Protein AF-A0A2D5VGD4-F1 (afdb_monomer)

Nearest PDB structures (foldseek):
  2dvu-assembly1_C  TM=7.453E-01  e=9.230E-03  Rhizobium sp. MTP-10005
  2dvt-assembly1_C  TM=7.263E-01  e=8.253E-03  Rhizobium sp. MTP-10005
  2dvu-assembly1_B  TM=7.262E-01  e=9.230E-03  Rhizobium sp. MTP-10005
  7bpc-assembly1_D  TM=6.689E-01  e=3.906E-01  Fusarium oxysporum
  6m53-assembly1_A-2  TM=4.810E-01  e=3.693E-01  Fusarium oxysporum

Sequence (187 aa):
MDNLLEALEELRVPVFLCPINWRFQAMDATDWSNVVRICRKFPDLPVIVTENRTYKSQRAGYAALDACPNLRFDLSSWWLHQRIEFISREWGAERLVWGSQLPERSPGVPIMQLNYSDISPEELSLIADCNMRNLLSWNDNIEFVGGSVELPTPTDPLRHAARERISLRNEEFYDCHGHMAGVLRIT

pLDDT: mean 90.02, std 12.69, range [36.5, 98.75]

Structure (mmCIF, N/CA/C/O backbone):
data_AF-A0A2D5VGD4-F1
#
_entry.id   AF-A0A2D5VGD4-F1
#
loop_
_atom_site.group_PDB
_atom_site.id
_atom_site.type_symbol
_atom_site.label_atom_id
_atom_site.label_alt_id
_atom_site.label_comp_id
_atom_site.label_asym_id
_atom_site.label_entity_id
_atom_site.label_seq_id
_atom_site.pdbx_PDB_ins_code
_atom_site.Cartn_x
_atom_site.Cartn_y
_atom_site.Cartn_z
_atom_site.occupancy
_atom_site.B_iso_or_equiv
_atom_site.auth_seq_id
_atom_site.auth_comp_id
_atom_site.auth_asym_id
_atom_site.auth_atom_id
_atom_site.pdbx_PDB_model_num
ATOM 1 N N . MET A 1 1 ? -2.976 6.857 24.651 1.00 71.12 1 MET A N 1
ATOM 2 C CA . MET A 1 1 ? -2.840 6.356 23.267 1.00 71.12 1 MET A CA 1
ATOM 3 C C . MET A 1 1 ? -4.216 6.089 22.690 1.00 71.12 1 MET A C 1
ATOM 5 O O . MET A 1 1 ? -4.498 6.617 21.631 1.00 71.12 1 MET A O 1
ATOM 9 N N . ASP A 1 2 ? -5.088 5.398 23.423 1.00 83.62 2 ASP A N 1
ATOM 10 C CA . ASP A 1 2 ? -6.467 5.134 22.988 1.00 83.62 2 ASP A CA 1
ATOM 11 C C . ASP A 1 2 ? -7.256 6.409 22.656 1.00 83.62 2 ASP A C 1
ATOM 13 O O . ASP A 1 2 ? -7.695 6.533 21.525 1.00 83.62 2 ASP A O 1
ATOM 17 N N . ASN A 1 3 ? -7.272 7.421 23.532 1.00 91.31 3 ASN A N 1
ATOM 18 C CA . ASN A 1 3 ? -7.952 8.698 23.247 1.00 91.31 3 ASN A CA 1
ATOM 19 C C . ASN A 1 3 ? -7.447 9.411 21.973 1.00 91.31 3 ASN A C 1
ATOM 21 O O . ASN A 1 3 ? -8.172 10.204 21.386 1.00 91.31 3 ASN A O 1
ATOM 25 N N . LEU A 1 4 ? -6.191 9.176 21.566 1.00 96.31 4 LEU A N 1
ATOM 26 C CA . LEU A 1 4 ? -5.669 9.723 20.311 1.00 96.31 4 LEU A CA 1
ATOM 27 C C . LEU A 1 4 ? -6.212 8.925 19.124 1.00 96.31 4 LEU A C 1
ATOM 29 O O . LEU A 1 4 ? -6.688 9.519 18.170 1.00 96.31 4 LEU A O 1
ATOM 33 N N . LEU A 1 5 ? -6.144 7.594 19.183 1.00 97.38 5 LEU A N 1
ATOM 34 C CA . LEU A 1 5 ? -6.629 6.729 18.106 1.00 97.38 5 LEU A CA 1
ATOM 35 C C . LEU A 1 5 ? -8.147 6.841 17.911 1.00 97.38 5 LEU A C 1
ATOM 37 O O . LEU A 1 5 ? -8.588 6.813 16.772 1.00 97.38 5 LEU A O 1
ATOM 41 N N . GLU A 1 6 ? -8.914 7.049 18.985 1.00 97.88 6 GLU A N 1
ATOM 42 C CA . GLU A 1 6 ? -10.354 7.351 18.929 1.00 97.88 6 GLU A CA 1
ATOM 43 C C . GLU A 1 6 ? -10.625 8.629 18.127 1.00 97.88 6 GLU A C 1
ATOM 45 O O . GLU A 1 6 ? -11.424 8.618 17.196 1.00 97.88 6 GLU A O 1
ATOM 50 N N . ALA A 1 7 ? -9.903 9.716 18.420 1.00 97.62 7 ALA A N 1
ATOM 51 C CA . ALA A 1 7 ? -10.052 10.971 17.685 1.00 97.62 7 ALA A CA 1
ATOM 52 C C . ALA A 1 7 ? -9.628 10.846 16.208 1.00 97.62 7 ALA A C 1
ATOM 54 O O . ALA A 1 7 ? -10.228 11.459 15.327 1.00 97.62 7 ALA A O 1
ATOM 55 N N . LEU A 1 8 ? -8.588 10.052 15.923 1.00 98.19 8 LEU A N 1
ATOM 56 C CA . LEU A 1 8 ? -8.157 9.785 14.549 1.00 98.19 8 LEU A CA 1
ATOM 57 C C . LEU A 1 8 ? -9.167 8.910 13.799 1.00 98.19 8 LEU A C 1
ATOM 59 O O . LEU A 1 8 ? -9.370 9.126 12.610 1.00 98.19 8 LEU A O 1
ATOM 63 N N . GLU A 1 9 ? -9.819 7.958 14.469 1.00 98.12 9 GLU A N 1
ATOM 64 C CA . GLU A 1 9 ? -10.874 7.133 13.877 1.00 98.12 9 GLU A CA 1
ATOM 65 C C . GLU A 1 9 ? -12.107 7.966 13.525 1.00 98.12 9 GLU A C 1
ATOM 67 O O . GLU A 1 9 ? -12.601 7.859 12.403 1.00 98.12 9 GLU A O 1
ATOM 72 N N . GLU A 1 10 ? -12.561 8.828 14.441 1.00 97.62 10 GLU A N 1
ATOM 73 C CA . GLU A 1 10 ? -13.729 9.698 14.242 1.00 97.62 10 GLU A CA 1
ATOM 74 C C . GLU A 1 10 ? -13.592 10.557 12.975 1.00 97.62 10 GLU A C 1
ATOM 76 O O . GLU A 1 10 ? -14.545 10.727 12.216 1.00 97.62 10 GLU A O 1
ATOM 81 N N . LEU A 1 11 ? -12.377 11.041 12.709 1.00 96.62 11 LEU A N 1
ATOM 82 C CA . LEU A 1 11 ? -12.045 11.840 11.527 1.00 96.62 11 LEU A CA 1
ATOM 83 C C . LEU A 1 11 ? -11.484 11.009 10.361 1.00 96.62 11 LEU A C 1
ATOM 85 O O . LEU A 1 11 ? -11.137 11.568 9.323 1.00 96.62 11 LEU A O 1
ATOM 89 N N . ARG A 1 12 ? -11.374 9.684 10.520 1.00 96.88 12 ARG A N 1
ATOM 90 C CA . ARG A 1 12 ? -10.776 8.736 9.561 1.00 96.88 12 ARG A CA 1
ATOM 91 C C . ARG A 1 12 ? -9.371 9.134 9.090 1.00 96.88 12 ARG A C 1
ATOM 93 O O . ARG A 1 12 ? -8.999 8.894 7.942 1.00 96.88 12 ARG A O 1
ATOM 100 N N . VAL A 1 13 ? -8.571 9.708 9.985 1.00 98.12 13 VAL A N 1
ATOM 101 C CA . VAL A 1 13 ? -7.174 10.062 9.719 1.00 98.12 13 VAL A CA 1
ATOM 102 C C . VAL A 1 13 ? -6.340 8.782 9.596 1.00 98.12 13 VAL A C 1
ATOM 104 O O . VAL A 1 13 ? -6.308 7.990 10.541 1.00 98.12 13 VAL A O 1
ATOM 107 N N . PRO A 1 14 ? -5.628 8.553 8.479 1.00 98.00 14 PRO A N 1
ATOM 108 C CA . PRO A 1 14 ? -4.810 7.361 8.313 1.00 98.00 14 PRO A CA 1
ATOM 109 C C . PRO A 1 14 ? -3.632 7.336 9.294 1.00 98.00 14 PRO A C 1
ATOM 111 O O . PRO A 1 14 ? -2.910 8.322 9.457 1.00 98.00 14 PRO A O 1
ATOM 114 N N . VAL A 1 15 ? -3.391 6.175 9.906 1.00 97.56 15 VAL A N 1
ATOM 115 C CA . VAL A 1 15 ? -2.278 5.946 10.835 1.00 97.56 15 VAL A CA 1
ATOM 116 C C . VAL A 1 15 ? -1.255 5.011 10.211 1.00 97.56 15 VAL A C 1
ATOM 118 O O . VAL A 1 15 ? -1.554 3.860 9.895 1.00 97.56 15 VAL A O 1
ATOM 121 N N . PHE A 1 16 ? -0.018 5.494 10.101 1.00 96.25 16 PHE A N 1
ATOM 122 C CA . PHE A 1 16 ? 1.127 4.692 9.687 1.00 96.25 16 PHE A CA 1
ATOM 123 C C . PHE A 1 16 ? 1.811 4.099 10.919 1.00 96.25 16 PHE A C 1
ATOM 125 O O . PHE A 1 16 ? 2.377 4.818 11.743 1.00 96.25 16 PHE A O 1
ATOM 132 N N . LEU A 1 17 ? 1.761 2.776 11.047 1.00 95.19 17 LEU A N 1
ATOM 133 C CA . LEU A 1 17 ? 2.459 2.032 12.086 1.00 95.19 17 LEU A CA 1
ATOM 134 C C . LEU A 1 17 ? 3.825 1.608 11.555 1.00 95.19 17 LEU A C 1
ATOM 136 O O . LEU A 1 17 ? 3.923 0.776 10.655 1.00 95.19 17 LEU A O 1
ATOM 140 N N . CYS A 1 18 ? 4.865 2.203 12.133 1.00 92.12 18 CYS A N 1
ATOM 141 C CA . CYS A 1 18 ? 6.254 1.969 11.775 1.00 92.12 18 CYS A CA 1
ATOM 142 C C . CYS A 1 18 ? 7.020 1.472 13.013 1.00 92.12 18 CYS A C 1
ATOM 144 O O . CYS A 1 18 ? 7.215 2.248 13.952 1.00 92.12 18 CYS A O 1
ATOM 146 N N . PRO A 1 19 ? 7.434 0.193 13.068 1.00 88.69 19 PRO A N 1
ATOM 147 C CA . PRO A 1 19 ? 8.163 -0.362 14.211 1.00 88.69 19 PRO A CA 1
ATOM 148 C C . PRO A 1 19 ? 9.656 -0.002 14.187 1.00 88.69 19 PRO A C 1
ATOM 150 O O . PRO A 1 19 ? 10.374 -0.252 15.157 1.00 88.69 19 PRO A O 1
ATOM 153 N N . ILE A 1 20 ? 10.137 0.571 13.081 1.00 82.06 20 ILE A N 1
ATOM 154 C CA . ILE A 1 20 ? 11.530 0.969 12.906 1.00 82.06 20 ILE A CA 1
ATOM 155 C C . ILE A 1 20 ? 11.718 2.449 13.230 1.00 82.06 20 ILE A C 1
ATOM 157 O O . ILE A 1 20 ? 10.810 3.268 13.116 1.00 82.06 20 ILE A O 1
ATOM 161 N N . ASN A 1 21 ? 12.935 2.809 13.616 1.00 79.69 21 ASN A N 1
ATOM 162 C CA . ASN A 1 21 ? 13.348 4.201 13.726 1.00 79.69 21 ASN A CA 1
ATOM 163 C C . ASN A 1 21 ? 14.806 4.343 13.277 1.00 79.69 21 ASN A C 1
ATOM 165 O O . ASN A 1 21 ? 15.497 3.353 13.038 1.00 79.69 21 ASN A O 1
ATOM 169 N N . TRP A 1 22 ? 15.302 5.577 13.198 1.00 70.50 22 TRP A N 1
ATOM 170 C CA . TRP A 1 22 ? 16.666 5.851 12.734 1.00 70.50 22 TRP A CA 1
ATOM 171 C C . TRP A 1 22 ? 17.771 5.161 13.559 1.00 70.50 22 TRP A C 1
ATOM 173 O O . TRP A 1 22 ? 18.880 4.991 13.062 1.00 70.50 22 TRP A O 1
ATOM 183 N N . ARG A 1 23 ? 17.491 4.741 14.803 1.00 70.00 23 ARG A N 1
ATOM 184 C CA . ARG A 1 23 ? 18.422 3.995 15.671 1.00 70.00 23 ARG A CA 1
ATOM 185 C C . ARG A 1 23 ? 18.249 2.478 15.595 1.00 70.00 23 ARG A C 1
ATOM 187 O O . ARG A 1 23 ? 19.128 1.757 16.057 1.00 70.00 23 ARG A O 1
ATOM 194 N N . PHE A 1 24 ? 17.126 1.987 15.075 1.00 68.88 24 PHE A N 1
ATOM 195 C CA . PHE A 1 24 ? 16.778 0.570 15.074 1.00 68.88 24 PHE A CA 1
ATOM 196 C C . PHE A 1 24 ? 16.058 0.187 13.780 1.00 68.88 24 PHE A C 1
ATOM 198 O O . PHE A 1 24 ? 14.862 0.428 13.613 1.00 68.88 24 PHE A O 1
ATOM 205 N N . GLN A 1 25 ? 16.810 -0.434 12.872 1.00 71.62 25 GLN A N 1
ATOM 206 C CA . GLN A 1 25 ? 16.346 -0.864 11.552 1.00 71.62 25 GLN A CA 1
ATOM 207 C C . GLN A 1 25 ? 16.295 -2.394 11.452 1.00 71.62 25 GLN A C 1
ATOM 209 O O . GLN A 1 25 ? 16.858 -2.999 10.537 1.00 71.62 25 GLN A O 1
ATOM 214 N N . ALA A 1 26 ? 15.644 -3.046 12.415 1.00 81.81 26 ALA A N 1
ATOM 215 C CA . ALA A 1 26 ? 15.426 -4.484 12.323 1.00 81.81 26 ALA A CA 1
ATOM 216 C C . ALA A 1 26 ? 14.487 -4.834 11.155 1.00 81.81 26 ALA A C 1
ATOM 218 O O . ALA A 1 26 ? 13.679 -4.027 10.699 1.00 81.81 26 ALA A O 1
ATOM 219 N N . MET A 1 27 ? 14.641 -6.054 10.653 1.00 87.75 27 MET A N 1
ATOM 220 C CA . MET A 1 27 ? 13.716 -6.684 9.716 1.00 87.75 27 MET A CA 1
ATOM 221 C C . MET A 1 27 ? 12.681 -7.472 10.522 1.00 87.75 27 MET A C 1
ATOM 223 O O . MET A 1 27 ? 13.052 -8.072 11.531 1.00 87.75 27 MET A O 1
ATOM 227 N N . ASP A 1 28 ? 11.431 -7.517 10.055 1.00 91.56 28 ASP A N 1
ATOM 228 C CA . ASP A 1 28 ? 10.331 -8.234 10.716 1.00 91.56 28 ASP A CA 1
ATOM 229 C C . ASP A 1 28 ? 10.106 -7.809 12.187 1.00 91.56 28 ASP A C 1
ATOM 231 O O . ASP A 1 28 ? 9.897 -8.654 13.058 1.00 91.56 28 ASP A O 1
ATOM 235 N N . ALA A 1 29 ? 10.181 -6.510 12.483 1.00 92.81 29 ALA A N 1
ATOM 236 C CA . ALA A 1 29 ? 9.948 -5.935 13.808 1.00 92.81 29 ALA A CA 1
ATOM 237 C C . ALA A 1 29 ? 8.470 -5.600 14.078 1.00 92.81 29 ALA A C 1
ATOM 239 O O . ALA A 1 29 ? 8.119 -5.285 15.217 1.00 92.81 29 ALA A O 1
ATOM 240 N N . THR A 1 30 ? 7.600 -5.668 13.066 1.00 94.88 30 THR A N 1
ATOM 241 C CA . THR A 1 30 ? 6.162 -5.432 13.225 1.00 94.88 30 THR A CA 1
ATOM 242 C C . THR A 1 30 ? 5.551 -6.410 14.227 1.00 94.88 30 THR A C 1
ATOM 244 O O . THR A 1 30 ? 5.526 -7.625 14.017 1.00 94.88 30 THR A O 1
ATOM 247 N N . ASP A 1 31 ? 4.964 -5.870 15.295 1.00 95.50 31 ASP A N 1
ATOM 248 C CA . ASP A 1 31 ? 4.122 -6.637 16.208 1.00 95.50 31 ASP A CA 1
ATOM 249 C C . ASP A 1 31 ? 2.715 -6.799 15.620 1.00 95.50 31 ASP A C 1
ATOM 251 O O . ASP A 1 31 ? 1.789 -6.029 15.893 1.00 95.50 31 ASP A O 1
ATO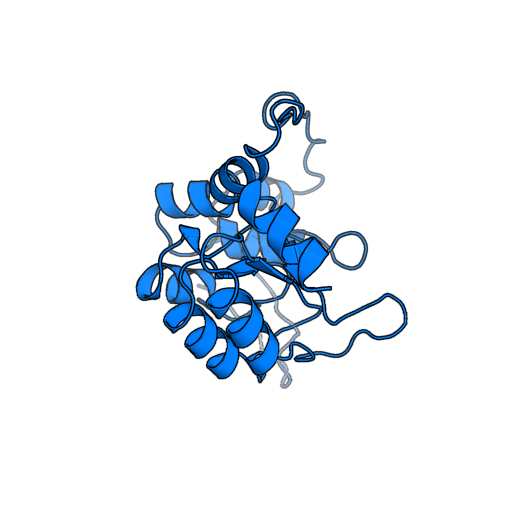M 255 N N . TRP A 1 32 ? 2.558 -7.839 14.803 1.00 97.00 32 TRP A N 1
ATOM 256 C CA . TRP A 1 32 ? 1.298 -8.164 14.138 1.00 97.00 32 TRP A CA 1
ATOM 257 C C . TRP A 1 32 ? 0.133 -8.383 15.108 1.00 97.00 32 TRP A C 1
ATOM 259 O O . TRP A 1 32 ? -1.008 -8.066 14.775 1.00 97.00 32 TRP A O 1
ATOM 269 N N . SER A 1 33 ? 0.399 -8.873 16.323 1.00 97.62 33 SER A N 1
ATOM 270 C CA . SER A 1 33 ? -0.650 -9.082 17.325 1.00 97.62 33 SER A CA 1
ATOM 271 C C . SER A 1 33 ? -1.232 -7.751 17.806 1.00 97.62 33 SER A C 1
ATOM 273 O O . SER A 1 33 ? -2.452 -7.593 17.894 1.00 97.62 33 SER A O 1
ATOM 275 N N . ASN A 1 34 ? -0.368 -6.757 18.028 1.00 97.31 34 ASN A N 1
ATOM 276 C CA . ASN A 1 34 ? -0.785 -5.411 18.393 1.00 97.31 34 ASN A CA 1
ATOM 277 C C . ASN A 1 34 ? -1.414 -4.654 17.219 1.00 97.31 34 ASN A C 1
ATOM 279 O O . ASN A 1 34 ? -2.389 -3.938 17.442 1.00 97.31 34 ASN A O 1
ATOM 283 N N . VAL A 1 35 ? -0.931 -4.849 15.987 1.00 98.19 35 VAL A N 1
ATOM 284 C CA . VAL A 1 35 ? -1.581 -4.299 14.781 1.00 98.19 35 VAL A CA 1
ATOM 285 C C . VAL A 1 35 ? -3.028 -4.784 14.690 1.00 98.19 35 VAL A C 1
ATOM 287 O O . VAL A 1 35 ? -3.941 -3.964 14.598 1.00 98.19 35 VAL A O 1
ATOM 290 N N . VAL A 1 36 ? -3.260 -6.097 14.797 1.00 98.69 36 VAL A N 1
ATOM 291 C CA . VAL A 1 36 ? -4.613 -6.678 14.767 1.00 98.69 36 VAL A CA 1
ATOM 292 C C . VAL A 1 36 ? -5.465 -6.159 15.925 1.00 98.69 36 VAL A C 1
ATOM 294 O O . VAL A 1 36 ? -6.636 -5.836 15.732 1.00 98.69 36 VAL A O 1
ATOM 297 N N . ARG A 1 37 ? -4.892 -6.035 17.130 1.00 98.31 37 ARG A N 1
ATOM 298 C CA . ARG A 1 37 ? -5.594 -5.461 18.287 1.00 98.31 37 ARG A CA 1
ATOM 299 C C . ARG A 1 37 ? -6.053 -4.025 18.021 1.00 98.31 37 ARG A C 1
ATOM 301 O O . ARG A 1 37 ? -7.189 -3.703 18.352 1.00 98.31 37 ARG A O 1
ATOM 308 N N . ILE A 1 38 ? -5.194 -3.182 17.443 1.00 98.19 38 ILE A N 1
ATOM 309 C CA . ILE A 1 38 ? -5.526 -1.793 17.090 1.00 98.19 38 ILE A CA 1
ATOM 310 C C . ILE A 1 38 ? -6.635 -1.775 16.038 1.00 98.19 38 ILE A C 1
ATOM 312 O O . ILE A 1 38 ? -7.669 -1.162 16.276 1.00 98.19 38 ILE A O 1
ATOM 316 N N . CYS A 1 39 ? -6.464 -2.505 14.935 1.00 98.69 39 CYS A N 1
ATOM 317 C CA . CYS A 1 39 ? -7.430 -2.520 13.836 1.00 98.69 39 CYS A CA 1
ATOM 318 C C . CYS A 1 39 ? -8.812 -3.030 14.271 1.00 98.69 39 CYS A C 1
ATOM 320 O O . CYS A 1 39 ? -9.824 -2.522 13.813 1.00 98.69 39 CYS A O 1
ATOM 322 N N . ARG A 1 40 ? -8.873 -4.021 15.172 1.00 98.44 40 ARG A N 1
ATOM 323 C CA . ARG A 1 40 ? -10.146 -4.530 15.713 1.00 98.44 40 ARG A CA 1
ATOM 324 C C . 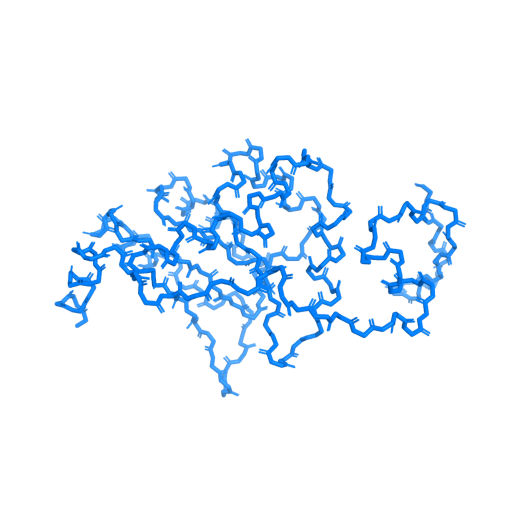ARG A 1 40 ? -10.796 -3.588 16.715 1.00 98.44 40 ARG A C 1
ATOM 326 O O . ARG A 1 40 ? -12.015 -3.591 16.832 1.00 98.44 40 ARG A O 1
ATOM 333 N N . LYS A 1 41 ? -9.990 -2.850 17.482 1.00 98.31 41 LYS A N 1
ATOM 334 C CA . LYS A 1 41 ? -10.497 -1.870 18.445 1.00 98.31 41 LYS A CA 1
ATOM 335 C C . LYS A 1 41 ? -11.049 -0.631 17.737 1.00 98.31 41 LYS A C 1
ATOM 337 O O . LYS A 1 41 ? -12.045 -0.096 18.203 1.00 98.31 41 LYS A O 1
ATOM 342 N N . PHE A 1 42 ? -10.413 -0.238 16.636 1.00 98.44 42 PHE A N 1
ATOM 343 C CA . PHE A 1 42 ? -10.766 0.915 15.815 1.00 98.44 42 PHE A CA 1
ATOM 344 C C . PHE A 1 42 ? -11.025 0.450 14.367 1.00 98.44 42 PHE A C 1
ATOM 346 O O . PHE A 1 42 ? -10.134 0.572 13.519 1.00 98.44 42 PHE A O 1
ATOM 353 N N . PRO A 1 43 ? -12.181 -0.184 14.086 1.00 98.19 43 PRO A N 1
ATOM 354 C CA . PRO A 1 43 ? -12.478 -0.790 12.785 1.00 98.19 43 PRO A CA 1
ATOM 355 C C . PRO A 1 43 ? -12.624 0.215 11.634 1.00 98.19 43 PRO A C 1
ATOM 357 O O . PRO A 1 43 ? -12.467 -0.178 10.477 1.00 98.19 43 PRO A O 1
ATOM 360 N N . ASP A 1 44 ? -12.895 1.488 11.922 1.00 98.06 44 ASP A N 1
ATOM 361 C CA . ASP A 1 44 ? -13.041 2.549 10.922 1.00 98.06 44 ASP A CA 1
ATOM 362 C C . ASP A 1 44 ? -11.749 3.343 10.693 1.00 98.06 44 ASP A C 1
ATOM 364 O O . ASP A 1 44 ? -11.620 4.035 9.676 1.00 98.06 44 ASP A O 1
ATOM 368 N N . LEU A 1 45 ? -10.765 3.201 11.587 1.00 98.56 45 LEU A N 1
ATOM 369 C CA . LEU A 1 45 ? -9.457 3.835 11.461 1.00 98.56 45 LEU A CA 1
ATOM 370 C C . LEU A 1 45 ? -8.672 3.223 10.293 1.00 98.56 45 LEU A C 1
ATOM 372 O O . LEU A 1 45 ? -8.370 2.028 10.336 1.00 98.56 45 LEU A O 1
ATOM 376 N N . PRO A 1 46 ? -8.258 3.990 9.270 1.00 98.38 46 PRO A N 1
ATOM 377 C CA . PRO A 1 46 ? -7.384 3.459 8.232 1.00 98.38 46 PRO A CA 1
ATOM 378 C C . PRO A 1 46 ? -5.981 3.210 8.801 1.00 98.38 46 PRO A C 1
ATOM 380 O O . PRO A 1 46 ? -5.316 4.140 9.258 1.00 98.38 46 PRO A O 1
ATOM 383 N N . VAL A 1 47 ? -5.505 1.964 8.756 1.00 98.56 47 VAL A N 1
ATOM 384 C CA . VAL A 1 47 ? -4.188 1.585 9.292 1.00 98.56 47 VAL A CA 1
ATOM 385 C C . VAL A 1 47 ? -3.272 1.143 8.160 1.00 98.56 47 VAL A C 1
ATOM 387 O O . VAL A 1 47 ? -3.634 0.280 7.363 1.00 98.56 47 VAL A O 1
ATOM 390 N N . ILE A 1 48 ? -2.068 1.707 8.100 1.00 98.19 48 ILE A N 1
ATOM 391 C CA . ILE A 1 48 ? -1.036 1.345 7.132 1.00 98.19 48 ILE A CA 1
ATOM 392 C C . ILE A 1 48 ? 0.184 0.846 7.898 1.00 98.19 48 ILE A C 1
ATOM 394 O O . ILE A 1 48 ? 0.708 1.547 8.760 1.00 98.19 48 ILE A O 1
ATOM 398 N N . VAL A 1 49 ? 0.664 -0.353 7.582 1.00 96.69 49 VAL A N 1
ATOM 399 C CA . VAL A 1 49 ? 1.944 -0.841 8.112 1.00 96.69 49 VAL A CA 1
ATOM 400 C C . VAL A 1 49 ? 3.059 -0.511 7.129 1.00 96.69 49 VAL A C 1
ATOM 402 O O . VAL A 1 49 ? 2.972 -0.837 5.944 1.00 96.69 49 VAL A O 1
ATOM 405 N N . THR A 1 50 ? 4.115 0.110 7.651 1.00 93.06 50 THR A N 1
ATOM 406 C CA . THR A 1 50 ? 5.376 0.368 6.950 1.00 93.06 50 THR A CA 1
ATOM 407 C C . THR A 1 50 ? 6.536 -0.138 7.806 1.00 93.06 50 THR A C 1
ATOM 409 O O . THR A 1 50 ? 6.481 -0.093 9.032 1.00 93.06 50 THR A O 1
ATOM 412 N N . GLU A 1 51 ? 7.580 -0.677 7.186 1.00 89.94 51 GLU A N 1
ATOM 413 C CA . GLU A 1 51 ? 8.684 -1.335 7.890 1.00 89.94 51 GLU A CA 1
ATOM 414 C C . GLU A 1 51 ? 9.976 -1.262 7.065 1.00 89.94 51 GLU A C 1
ATOM 416 O O . GLU A 1 51 ? 9.947 -0.981 5.872 1.00 89.94 51 GLU A O 1
ATOM 421 N N . ASN A 1 52 ? 11.138 -1.533 7.669 1.00 88.88 52 ASN A N 1
ATOM 422 C CA . ASN A 1 52 ? 12.375 -1.710 6.915 1.00 88.88 52 ASN A CA 1
ATOM 423 C C . ASN A 1 52 ? 12.221 -2.891 5.950 1.00 88.88 52 ASN A C 1
ATOM 425 O O . ASN A 1 52 ? 12.377 -2.754 4.753 1.00 88.88 52 ASN A O 1
ATOM 429 N N . ARG A 1 53 ? 11.907 -4.096 6.409 1.00 89.19 53 ARG A N 1
ATOM 430 C CA . ARG A 1 53 ? 11.683 -5.226 5.501 1.00 89.19 53 ARG A CA 1
ATOM 431 C C . ARG A 1 53 ? 10.801 -6.242 6.189 1.00 89.19 53 ARG A C 1
ATOM 433 O O . ARG A 1 53 ? 11.061 -6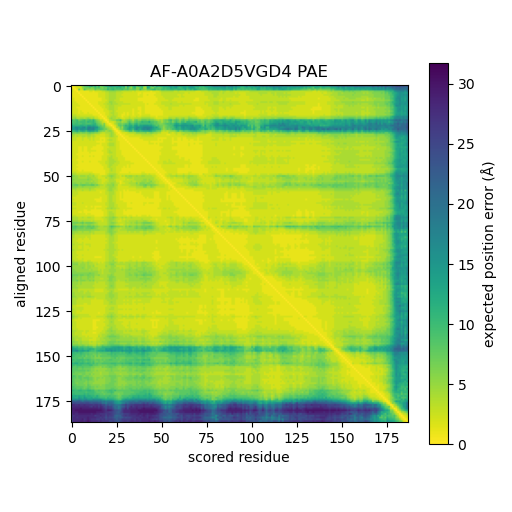.593 7.337 1.00 89.19 53 ARG A O 1
ATOM 440 N N . THR A 1 54 ? 9.819 -6.754 5.467 1.00 90.31 54 THR A N 1
ATOM 441 C CA . THR A 1 54 ? 9.017 -7.885 5.913 1.00 90.31 54 THR A CA 1
ATOM 442 C C . THR A 1 54 ? 9.477 -9.092 5.106 1.00 90.31 54 THR A C 1
ATOM 444 O O . THR A 1 54 ? 9.356 -9.119 3.885 1.00 90.31 54 THR A O 1
ATOM 447 N N . TYR A 1 55 ? 10.039 -10.105 5.758 1.00 88.75 55 TYR A N 1
ATOM 448 C CA . TYR A 1 55 ? 10.581 -11.288 5.085 1.00 88.75 55 TYR A CA 1
ATOM 449 C C . TYR A 1 55 ? 10.080 -12.580 5.724 1.00 88.75 55 TYR A C 1
ATOM 451 O O . TYR A 1 55 ? 9.462 -13.403 5.054 1.00 88.75 55 TYR A O 1
ATOM 459 N N . LYS A 1 56 ? 10.286 -12.751 7.029 1.00 90.38 56 LYS A N 1
ATOM 460 C CA . LYS A 1 56 ? 9.876 -13.950 7.775 1.00 90.38 56 LYS A CA 1
ATOM 461 C C . LYS A 1 56 ? 8.441 -13.853 8.285 1.00 90.38 56 LYS A C 1
ATOM 463 O O . LYS A 1 56 ? 7.759 -14.869 8.388 1.00 90.38 56 LYS A O 1
ATOM 468 N N . SER A 1 57 ? 7.968 -12.646 8.584 1.00 92.00 57 SER A N 1
ATOM 469 C CA . SER A 1 57 ? 6.667 -12.408 9.224 1.00 92.00 57 SER A CA 1
ATOM 470 C C . SER A 1 57 ? 5.491 -12.290 8.242 1.00 92.00 57 SER A C 1
ATOM 472 O O . SER A 1 57 ? 4.370 -11.995 8.643 1.00 92.00 57 SER A O 1
ATOM 474 N N . GLN A 1 58 ? 5.710 -12.614 6.963 1.00 93.00 58 GLN A N 1
ATOM 475 C CA . GLN A 1 58 ? 4.722 -12.530 5.878 1.00 93.00 58 GLN A CA 1
ATOM 476 C C . GLN A 1 58 ? 3.384 -13.208 6.223 1.00 93.00 58 GLN A C 1
ATOM 478 O O . GLN A 1 58 ? 2.328 -12.608 6.060 1.00 93.00 58 GLN A O 1
ATOM 483 N N . ARG A 1 59 ? 3.422 -14.436 6.763 1.00 95.06 59 ARG A N 1
ATOM 484 C CA . ARG A 1 59 ? 2.207 -15.181 7.150 1.00 95.06 59 ARG A CA 1
ATOM 485 C C . ARG A 1 59 ? 1.399 -14.470 8.234 1.00 95.06 59 ARG A C 1
ATOM 487 O O . ARG A 1 59 ? 0.176 -14.505 8.191 1.00 95.06 59 ARG A O 1
ATOM 494 N N . ALA A 1 60 ? 2.079 -13.837 9.190 1.00 97.06 60 ALA A N 1
ATOM 495 C CA . ALA A 1 60 ? 1.417 -13.068 10.237 1.00 97.06 60 ALA A CA 1
ATOM 496 C C . ALA A 1 60 ? 0.763 -11.807 9.654 1.00 97.06 60 ALA A C 1
ATOM 498 O O . ALA A 1 60 ? -0.379 -11.513 9.992 1.00 97.06 60 ALA A O 1
ATOM 499 N N . GLY A 1 61 ? 1.433 -11.134 8.714 1.00 97.00 61 GLY A N 1
ATOM 500 C CA . GLY A 1 61 ? 0.839 -10.027 7.966 1.00 97.00 61 GLY A CA 1
ATOM 501 C C . GLY A 1 61 ? -0.391 -10.440 7.154 1.00 97.00 61 GLY A C 1
ATOM 502 O O . GLY A 1 61 ? -1.412 -9.767 7.219 1.00 97.00 61 GLY A O 1
ATOM 503 N N . TYR A 1 62 ? -0.364 -11.575 6.454 1.00 97.50 62 TYR A N 1
ATOM 504 C CA . TYR A 1 62 ? -1.540 -12.063 5.714 1.00 97.50 62 TYR A CA 1
ATOM 505 C C . TYR A 1 62 ? -2.709 -12.406 6.626 1.00 97.50 62 TYR A C 1
ATOM 507 O O . TYR A 1 62 ? -3.836 -12.014 6.346 1.00 97.50 62 TYR A O 1
ATOM 515 N N . ALA A 1 63 ? -2.440 -13.073 7.751 1.00 98.31 63 ALA A N 1
ATOM 516 C CA . ALA A 1 63 ? -3.465 -13.319 8.759 1.00 98.31 63 ALA A CA 1
ATOM 517 C C . ALA A 1 63 ? -4.042 -12.004 9.315 1.00 98.31 63 ALA A C 1
ATOM 519 O O . ALA A 1 63 ? -5.227 -11.936 9.631 1.00 98.31 63 ALA A O 1
ATOM 520 N N . ALA A 1 64 ? -3.228 -10.946 9.410 1.00 98.44 64 ALA A N 1
ATOM 521 C CA . ALA A 1 64 ? -3.701 -9.621 9.791 1.00 98.44 64 ALA A CA 1
ATOM 522 C C . ALA A 1 64 ? -4.557 -8.963 8.693 1.00 98.44 64 ALA A C 1
ATOM 524 O O . ALA A 1 64 ? -5.586 -8.379 9.024 1.00 98.44 64 ALA A O 1
ATOM 525 N N . LEU A 1 65 ? -4.191 -9.077 7.407 1.00 98.31 65 LEU A N 1
ATOM 526 C CA . LEU A 1 65 ? -5.021 -8.575 6.300 1.00 98.31 65 LEU A CA 1
ATOM 527 C C . LEU A 1 65 ? -6.395 -9.247 6.270 1.00 98.31 65 LEU A C 1
ATOM 529 O O . LEU A 1 65 ? -7.400 -8.561 6.074 1.00 98.31 65 LEU A O 1
ATOM 533 N N . ASP A 1 66 ? -6.420 -10.560 6.492 1.00 98.38 66 ASP A N 1
ATOM 534 C CA . ASP A 1 66 ? -7.637 -11.369 6.550 1.00 98.38 66 ASP A CA 1
ATOM 535 C C . ASP A 1 66 ? -8.532 -10.956 7.729 1.00 98.38 66 ASP A C 1
ATOM 537 O O . ASP A 1 66 ? -9.742 -10.792 7.600 1.00 98.38 66 ASP A O 1
ATOM 541 N N . ALA A 1 67 ? -7.920 -10.695 8.886 1.00 98.38 67 ALA A N 1
ATOM 542 C CA . ALA A 1 67 ? -8.632 -10.332 10.105 1.00 98.38 67 ALA A CA 1
ATOM 543 C C . ALA A 1 67 ? -9.120 -8.873 10.165 1.00 98.38 67 ALA A C 1
ATOM 545 O O . ALA A 1 67 ? -9.955 -8.565 11.021 1.00 98.38 67 ALA A O 1
ATOM 546 N N . CYS A 1 68 ? -8.554 -7.966 9.362 1.00 98.75 68 CYS A N 1
ATOM 547 C CA . CYS A 1 68 ? -8.706 -6.519 9.541 1.00 98.75 68 CYS A CA 1
ATOM 548 C C . CYS A 1 68 ? -8.922 -5.794 8.201 1.00 98.75 68 CYS A C 1
ATOM 550 O O . CYS A 1 68 ? -7.942 -5.434 7.549 1.00 98.75 68 CYS A O 1
ATOM 552 N N . PRO A 1 69 ? -10.175 -5.515 7.792 1.00 97.94 69 PRO A N 1
ATOM 553 C CA . PRO A 1 69 ? -10.483 -4.857 6.512 1.00 97.94 69 PRO A CA 1
ATOM 554 C C . PRO A 1 69 ? -9.889 -3.448 6.349 1.00 97.94 69 PRO A C 1
ATOM 556 O O . PRO A 1 69 ? -9.645 -2.994 5.234 1.00 97.94 69 PRO A O 1
ATOM 559 N N . ASN A 1 70 ? -9.629 -2.751 7.455 1.00 98.50 70 ASN A N 1
ATOM 560 C CA . ASN A 1 70 ? -9.054 -1.407 7.488 1.00 98.50 70 ASN A CA 1
ATOM 561 C C . ASN A 1 70 ? -7.516 -1.370 7.406 1.00 98.50 70 ASN A C 1
ATOM 563 O O . ASN A 1 70 ? -6.942 -0.283 7.289 1.00 98.50 70 ASN A O 1
ATOM 567 N N . LEU A 1 71 ? -6.853 -2.533 7.433 1.00 98.69 71 LEU A N 1
ATOM 568 C CA . LEU A 1 71 ? -5.398 -2.658 7.348 1.00 98.69 71 LEU A CA 1
ATOM 569 C C . LEU A 1 71 ? -4.910 -2.654 5.895 1.00 98.69 71 LEU A C 1
ATOM 571 O O . LEU A 1 71 ? -5.432 -3.392 5.060 1.00 98.69 71 LEU A O 1
ATOM 575 N N . ARG A 1 72 ? -3.853 -1.892 5.618 1.00 98.38 72 ARG A N 1
ATOM 576 C CA . ARG A 1 72 ? -3.147 -1.826 4.332 1.00 98.38 72 ARG A CA 1
ATOM 577 C C . ARG A 1 72 ? -1.642 -1.960 4.521 1.00 98.38 72 ARG A C 1
ATOM 579 O O . ARG A 1 72 ? -1.115 -1.671 5.597 1.00 98.38 72 ARG A O 1
ATOM 586 N N . PHE A 1 73 ? -0.945 -2.345 3.459 1.00 97.31 73 PHE A N 1
ATOM 587 C CA . PHE A 1 73 ? 0.514 -2.409 3.422 1.00 97.31 73 PHE A CA 1
ATOM 588 C C . PHE A 1 73 ? 1.103 -1.370 2.485 1.00 97.31 73 PHE A C 1
ATOM 590 O O . PHE A 1 73 ? 0.640 -1.195 1.363 1.00 97.31 73 PHE A O 1
ATOM 597 N N . ASP A 1 74 ? 2.170 -0.726 2.940 1.00 94.44 74 ASP A N 1
ATOM 598 C CA . ASP A 1 74 ? 3.041 0.068 2.084 1.00 94.44 74 ASP A CA 1
ATOM 599 C C . ASP A 1 74 ? 4.057 -0.834 1.360 1.00 94.44 74 ASP A C 1
ATOM 601 O O . ASP A 1 74 ? 4.743 -1.645 1.987 1.00 94.44 74 ASP A O 1
ATOM 605 N N . LEU A 1 75 ? 4.190 -0.672 0.041 1.00 94.06 75 LEU A N 1
ATOM 606 C CA . LEU A 1 75 ? 5.069 -1.485 -0.806 1.00 94.06 75 LEU A CA 1
ATOM 607 C C . LEU A 1 75 ? 6.566 -1.355 -0.500 1.00 94.06 75 LEU A C 1
ATOM 609 O O . LEU A 1 75 ? 7.346 -2.206 -0.941 1.00 94.06 75 LEU A O 1
ATOM 613 N N . SER A 1 76 ? 6.991 -0.360 0.280 1.00 91.31 76 SER A N 1
ATOM 614 C CA . SER A 1 76 ? 8.411 -0.152 0.581 1.00 91.31 76 SER A CA 1
ATOM 615 C C . SER A 1 76 ? 9.081 -1.305 1.344 1.00 91.31 76 SER A C 1
ATOM 617 O O . SER A 1 76 ? 10.309 -1.354 1.407 1.00 91.31 76 SER A O 1
ATOM 619 N N . SER A 1 77 ? 8.303 -2.253 1.883 1.00 89.31 77 SER A N 1
ATOM 620 C CA . SER A 1 77 ? 8.787 -3.352 2.733 1.00 89.31 77 SER A CA 1
ATOM 621 C C . SER A 1 77 ? 8.467 -4.773 2.233 1.00 89.31 77 SER A C 1
ATOM 623 O O . SER A 1 77 ? 8.990 -5.742 2.797 1.00 89.31 77 SER A O 1
ATOM 625 N N . TRP A 1 78 ? 7.673 -4.922 1.160 1.00 90.12 78 TRP A N 1
ATOM 626 C CA . TRP A 1 78 ? 7.110 -6.203 0.680 1.00 90.12 78 TRP A CA 1
ATOM 627 C C . TRP A 1 78 ? 7.764 -6.710 -0.613 1.00 90.12 78 TRP A C 1
ATOM 629 O O . TRP A 1 78 ? 7.140 -6.813 -1.671 1.00 90.12 78 TRP A O 1
ATOM 639 N N . TRP A 1 79 ? 9.048 -7.051 -0.519 1.00 83.50 79 TRP A N 1
ATOM 640 C CA . TRP A 1 79 ? 9.916 -7.307 -1.675 1.00 83.50 79 TRP A CA 1
ATOM 641 C C . TRP A 1 79 ? 10.125 -8.784 -1.979 1.00 83.50 79 TRP A C 1
ATOM 643 O O . TRP A 1 79 ? 11.196 -9.350 -1.743 1.00 83.50 79 TRP A O 1
ATOM 653 N N . LEU A 1 80 ? 9.087 -9.434 -2.483 1.00 86.31 80 LEU A N 1
ATOM 654 C CA . LEU A 1 80 ? 9.185 -10.808 -2.955 1.00 86.31 80 LEU A CA 1
ATOM 655 C C . LEU A 1 80 ? 8.549 -10.919 -4.333 1.00 86.31 80 LEU A C 1
ATOM 657 O O . LEU A 1 80 ? 7.632 -10.171 -4.669 1.00 86.31 80 LEU A O 1
ATOM 661 N N . HIS A 1 81 ? 9.053 -11.866 -5.120 1.00 89.25 81 HIS A N 1
ATOM 662 C CA . HIS A 1 81 ? 8.509 -12.159 -6.437 1.00 89.25 81 HIS A CA 1
ATOM 663 C C . HIS A 1 81 ? 7.001 -12.432 -6.345 1.00 89.25 81 HIS A C 1
ATOM 665 O O . HIS A 1 81 ? 6.555 -13.157 -5.452 1.00 89.25 81 HIS A O 1
ATOM 671 N N . GLN A 1 82 ? 6.242 -11.822 -7.256 1.00 93.31 82 GLN A N 1
ATOM 672 C CA . GLN A 1 82 ? 4.783 -11.910 -7.361 1.00 93.31 82 GLN A CA 1
ATOM 673 C C . GLN A 1 82 ? 3.999 -11.478 -6.108 1.00 93.31 82 GLN A C 1
ATOM 675 O O . GLN A 1 82 ? 2.871 -11.922 -5.872 1.00 93.31 82 GLN A O 1
ATOM 680 N N . ARG A 1 83 ? 4.595 -10.655 -5.233 1.00 93.19 83 ARG A N 1
ATOM 681 C CA . ARG A 1 83 ? 3.934 -10.290 -3.977 1.00 93.19 83 ARG A CA 1
ATOM 682 C C . ARG A 1 83 ? 2.748 -9.351 -4.185 1.00 93.19 83 ARG A C 1
ATOM 684 O O . ARG A 1 83 ? 1.764 -9.491 -3.462 1.00 93.19 83 ARG A O 1
ATOM 691 N N . ILE A 1 84 ? 2.844 -8.426 -5.136 1.00 96.75 84 ILE A N 1
ATOM 692 C CA . ILE A 1 84 ? 1.771 -7.469 -5.442 1.00 96.75 84 ILE A CA 1
ATOM 693 C C . ILE A 1 84 ? 0.567 -8.225 -6.002 1.00 96.75 84 ILE A C 1
ATOM 695 O O . ILE A 1 84 ? -0.550 -8.053 -5.527 1.00 96.75 84 ILE A O 1
ATOM 699 N N . GLU A 1 85 ? 0.824 -9.133 -6.932 1.00 97.88 85 GLU A N 1
ATOM 700 C CA . GLU A 1 85 ? -0.131 -10.004 -7.604 1.00 97.88 85 GLU A CA 1
ATOM 701 C C . GLU A 1 85 ? -0.818 -10.933 -6.605 1.00 97.88 85 GLU A C 1
ATOM 703 O O . GLU A 1 85 ? -2.037 -11.086 -6.617 1.00 97.88 85 GLU A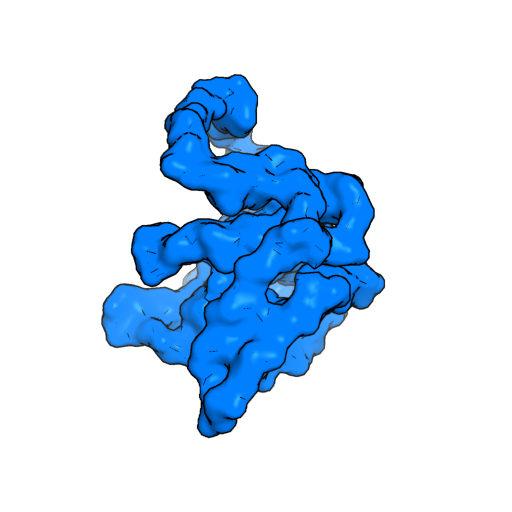 O 1
ATOM 708 N N . PHE A 1 86 ? -0.041 -11.538 -5.701 1.00 97.25 86 PHE A N 1
ATOM 709 C CA . PHE A 1 86 ? -0.588 -12.375 -4.640 1.00 97.25 86 PHE A CA 1
ATOM 710 C C . PHE A 1 86 ? -1.528 -11.577 -3.734 1.00 97.25 86 PHE A C 1
ATOM 712 O O . PHE A 1 86 ? -2.663 -11.987 -3.538 1.00 97.25 86 PHE A O 1
ATOM 719 N N . ILE A 1 87 ? -1.091 -10.434 -3.199 1.00 97.69 87 ILE A N 1
ATOM 720 C CA . ILE A 1 87 ? -1.931 -9.662 -2.272 1.00 97.69 87 ILE A CA 1
ATOM 721 C C . ILE A 1 87 ? -3.177 -9.115 -2.980 1.00 97.69 87 ILE A C 1
ATOM 723 O O . ILE A 1 87 ? -4.266 -9.202 -2.417 1.00 97.69 87 ILE A O 1
ATOM 727 N N . SER A 1 88 ? -3.033 -8.615 -4.209 1.00 98.19 88 SER A N 1
ATOM 728 C CA . SER A 1 88 ? -4.152 -8.060 -4.982 1.00 98.19 88 SER A CA 1
ATOM 729 C C . SER A 1 88 ? -5.204 -9.123 -5.290 1.00 98.19 88 SER A C 1
ATOM 731 O O . SER A 1 88 ? -6.390 -8.873 -5.112 1.00 98.19 88 SER A O 1
ATOM 733 N N . ARG A 1 89 ? -4.791 -10.347 -5.642 1.00 98.31 89 ARG A N 1
ATOM 734 C CA . ARG A 1 89 ? -5.728 -11.450 -5.888 1.00 98.31 89 ARG A CA 1
ATOM 735 C C . ARG A 1 89 ? -6.458 -11.918 -4.627 1.00 98.31 89 ARG A C 1
ATOM 737 O O . ARG A 1 89 ? -7.641 -12.226 -4.706 1.00 98.31 89 ARG A O 1
ATOM 744 N N . GLU A 1 90 ? -5.759 -12.036 -3.498 1.00 98.25 90 GLU A N 1
ATOM 745 C CA . GLU A 1 90 ? -6.343 -12.623 -2.283 1.00 98.25 90 GLU A CA 1
ATOM 746 C C . GLU A 1 90 ? -7.163 -11.611 -1.462 1.00 98.25 90 GLU A C 1
ATOM 748 O O . GLU A 1 90 ? -8.182 -11.983 -0.884 1.00 98.25 90 GLU A O 1
ATOM 753 N N . TRP A 1 91 ? -6.745 -10.338 -1.405 1.00 98.38 91 TRP A N 1
ATOM 754 C CA . TRP A 1 91 ? -7.410 -9.311 -0.584 1.00 98.38 91 TRP A CA 1
ATOM 755 C C . TRP A 1 91 ? -7.780 -8.025 -1.323 1.00 98.38 91 TRP A C 1
ATOM 757 O O . TRP A 1 91 ? -8.402 -7.170 -0.698 1.00 98.38 91 TRP A O 1
ATOM 767 N N . GLY A 1 92 ? -7.403 -7.876 -2.594 1.00 98.31 92 GLY A N 1
ATOM 768 C CA . GLY A 1 92 ? -7.661 -6.677 -3.387 1.00 98.31 92 GLY A CA 1
ATOM 769 C C . GLY A 1 92 ? -6.495 -5.681 -3.411 1.00 98.31 92 GLY A C 1
ATOM 770 O O . GLY A 1 92 ? -5.751 -5.510 -2.438 1.00 98.31 92 GLY A O 1
ATOM 771 N N . ALA A 1 93 ? -6.314 -5.007 -4.549 1.00 98.50 93 ALA A N 1
ATOM 772 C CA . ALA A 1 93 ? -5.276 -3.991 -4.739 1.00 98.50 93 ALA A CA 1
ATOM 773 C C . ALA A 1 93 ? -5.463 -2.761 -3.829 1.00 98.50 93 ALA A C 1
ATOM 775 O O . ALA A 1 93 ? -4.497 -2.072 -3.506 1.00 98.50 93 ALA A O 1
ATOM 776 N N . GLU A 1 94 ? -6.678 -2.501 -3.336 1.00 98.25 94 GLU A N 1
ATOM 777 C CA . GLU A 1 94 ? -7.003 -1.459 -2.350 1.00 98.25 94 GLU A CA 1
ATOM 778 C C . GLU A 1 94 ? -6.301 -1.642 -0.994 1.00 98.25 94 GLU A C 1
ATOM 780 O O . GLU A 1 94 ? -6.279 -0.729 -0.156 1.00 98.25 94 GLU A O 1
ATOM 785 N N . ARG A 1 95 ? -5.730 -2.831 -0.768 1.00 97.88 95 ARG A N 1
ATOM 786 C CA . ARG A 1 95 ? -4.973 -3.192 0.434 1.00 97.88 95 ARG A CA 1
ATOM 787 C C . ARG A 1 95 ? -3.503 -2.791 0.363 1.00 97.88 95 ARG A C 1
ATOM 789 O O . ARG A 1 95 ? -2.781 -2.974 1.343 1.00 97.88 95 ARG A O 1
ATOM 796 N N . LEU A 1 96 ? -3.058 -2.236 -0.761 1.00 98.06 96 LEU A N 1
ATOM 797 C CA . LEU A 1 96 ? -1.680 -1.827 -0.996 1.00 98.06 96 LEU A CA 1
ATOM 798 C C . LEU A 1 96 ? -1.597 -0.321 -1.247 1.00 98.06 96 LEU A C 1
ATOM 800 O O . LEU A 1 96 ? -2.426 0.254 -1.943 1.00 98.06 96 LEU A O 1
ATOM 804 N N . VAL A 1 97 ? -0.566 0.326 -0.719 1.00 97.56 97 VAL A N 1
ATOM 805 C CA . VAL A 1 97 ? -0.212 1.705 -1.069 1.00 97.56 97 VAL A CA 1
ATOM 806 C C . VAL A 1 97 ? 1.230 1.753 -1.538 1.00 97.56 97 VAL A C 1
ATOM 808 O O . VAL A 1 97 ? 2.091 1.045 -1.010 1.00 97.56 97 VAL A O 1
ATOM 811 N N . TRP A 1 98 ? 1.511 2.574 -2.543 1.00 96.12 98 TRP A N 1
ATOM 812 C CA . TRP A 1 98 ? 2.880 2.758 -2.992 1.00 96.12 98 TRP A CA 1
ATOM 813 C C . TRP A 1 98 ? 3.687 3.606 -1.999 1.00 96.12 98 TRP A C 1
ATOM 815 O O . TRP A 1 98 ? 3.231 4.644 -1.5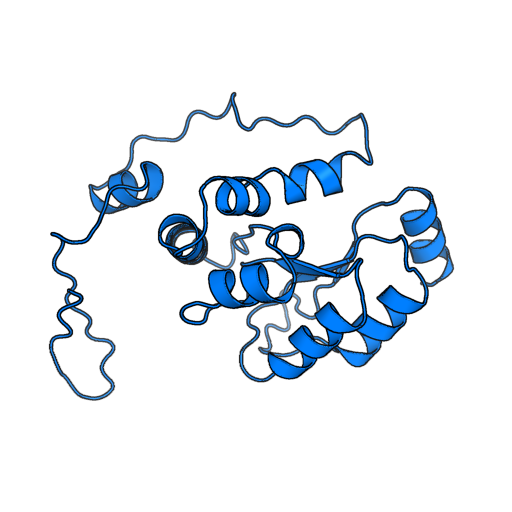17 1.00 96.12 98 TRP A O 1
ATOM 825 N N . GLY A 1 99 ? 4.917 3.176 -1.737 1.00 93.12 99 GLY A N 1
ATOM 826 C CA . GLY A 1 99 ? 5.908 3.927 -0.981 1.00 93.12 99 GLY A CA 1
ATOM 827 C C . GLY A 1 99 ? 7.313 3.392 -1.241 1.00 93.12 99 GLY A C 1
ATOM 828 O O . GLY A 1 99 ? 7.505 2.256 -1.683 1.00 93.12 99 GLY A O 1
ATOM 829 N N . SER A 1 100 ? 8.313 4.246 -1.015 1.00 90.56 100 SER A N 1
ATOM 830 C CA . SER A 1 100 ? 9.709 3.982 -1.393 1.00 90.56 100 SER A CA 1
ATOM 831 C C . SER A 1 100 ? 10.712 4.016 -0.251 1.00 90.56 100 SER A C 1
ATOM 833 O O . SER A 1 100 ? 11.840 3.567 -0.443 1.00 90.56 100 SER A O 1
ATOM 835 N N . GLN A 1 101 ? 10.308 4.523 0.918 1.00 89.06 101 GLN A N 1
ATOM 836 C CA . GLN A 1 101 ? 11.187 4.711 2.075 1.00 89.06 101 GLN A CA 1
ATOM 837 C C . GLN A 1 101 ? 12.407 5.592 1.747 1.00 89.06 101 GLN A C 1
ATOM 839 O O . GLN A 1 101 ? 13.540 5.298 2.118 1.00 89.06 101 GLN A O 1
ATOM 844 N N . LEU A 1 102 ? 12.171 6.670 0.996 1.00 89.62 102 LEU A N 1
ATOM 845 C CA . LEU A 1 102 ? 13.147 7.741 0.826 1.00 89.62 102 LEU A CA 1
ATOM 846 C C . LEU A 1 102 ? 13.369 8.476 2.164 1.00 89.62 102 LEU A C 1
ATOM 848 O O . LEU A 1 102 ? 12.386 8.734 2.861 1.00 89.62 102 LEU A O 1
ATOM 852 N N . PRO A 1 103 ? 14.605 8.916 2.468 1.00 89.69 103 PRO A N 1
ATOM 853 C CA . PRO A 1 103 ? 15.825 8.789 1.662 1.00 89.69 103 PRO A CA 1
ATOM 854 C C . PRO A 1 103 ? 16.614 7.487 1.884 1.00 89.69 103 PRO A C 1
ATOM 856 O O . PRO A 1 103 ? 17.629 7.283 1.220 1.00 89.69 103 PRO A O 1
ATOM 859 N N . GLU A 1 104 ? 16.194 6.617 2.804 1.00 85.56 104 GLU A N 1
ATOM 860 C CA . GLU A 1 104 ? 16.929 5.403 3.179 1.00 85.56 104 GLU A CA 1
ATOM 861 C C . GLU A 1 104 ? 17.135 4.447 1.998 1.00 85.56 104 GLU A C 1
ATOM 863 O O . GLU A 1 104 ? 18.101 3.678 1.981 1.00 85.56 104 GLU A O 1
ATOM 868 N N . ARG A 1 105 ? 16.233 4.476 1.008 1.00 84.94 105 ARG A N 1
ATOM 869 C CA . ARG A 1 105 ? 16.264 3.592 -0.160 1.00 84.94 105 ARG A CA 1
ATOM 870 C C . ARG A 1 105 ? 15.965 4.308 -1.461 1.00 84.94 105 ARG A C 1
ATOM 872 O O . ARG A 1 105 ? 15.217 5.278 -1.525 1.00 84.94 105 ARG A O 1
ATOM 879 N N . SER A 1 106 ? 16.529 3.759 -2.535 1.00 87.50 106 SER A N 1
ATOM 880 C CA . SER A 1 106 ? 16.185 4.173 -3.891 1.00 87.50 106 SER A CA 1
ATOM 881 C C . SER A 1 106 ? 14.747 3.756 -4.226 1.00 87.50 106 SER A C 1
ATOM 883 O O . SER A 1 106 ? 14.398 2.588 -4.024 1.00 87.50 106 SER A O 1
ATOM 885 N N . PRO A 1 107 ? 13.935 4.644 -4.829 1.00 89.50 107 PRO A N 1
ATOM 886 C CA . PRO A 1 107 ? 12.581 4.307 -5.251 1.00 89.50 107 PRO A CA 1
ATOM 887 C C . PRO A 1 107 ? 12.562 3.341 -6.441 1.00 89.50 107 PRO A C 1
ATOM 889 O O . PRO A 1 107 ? 11.506 2.813 -6.771 1.00 89.50 107 PRO A O 1
ATOM 892 N N . GLY A 1 108 ? 13.711 3.082 -7.079 1.00 88.62 108 GLY A N 1
ATOM 893 C CA . GLY A 1 108 ? 13.796 2.226 -8.261 1.00 88.62 108 GLY A CA 1
ATOM 894 C C . GLY A 1 108 ? 13.227 0.826 -8.032 1.00 88.62 108 GLY A C 1
ATOM 895 O O . GLY A 1 108 ? 12.485 0.340 -8.871 1.00 88.62 108 GLY A O 1
ATOM 896 N N . VAL A 1 109 ? 13.501 0.203 -6.882 1.00 86.25 109 VAL A N 1
ATOM 897 C CA . VAL A 1 109 ? 13.009 -1.154 -6.581 1.00 86.25 109 VAL A CA 1
ATOM 898 C C . VAL A 1 109 ? 11.473 -1.210 -6.523 1.00 86.25 109 VAL A C 1
ATOM 900 O O . VAL A 1 109 ? 10.896 -1.948 -7.319 1.00 86.25 109 VAL A O 1
ATOM 903 N N . PRO A 1 110 ? 10.778 -0.439 -5.660 1.00 90.81 110 PRO A N 1
ATOM 904 C CA . PRO A 1 110 ? 9.316 -0.485 -5.600 1.00 90.81 110 PRO A CA 1
ATOM 905 C C . PRO A 1 110 ? 8.633 0.056 -6.864 1.00 90.81 110 PRO A C 1
ATOM 907 O O . PRO A 1 110 ? 7.560 -0.431 -7.210 1.00 90.81 110 PRO A O 1
ATOM 910 N N . ILE A 1 111 ? 9.237 1.012 -7.589 1.00 91.56 111 ILE A N 1
ATOM 911 C CA . ILE A 1 111 ? 8.732 1.442 -8.909 1.00 91.56 111 ILE A CA 1
ATOM 912 C C . ILE A 1 111 ? 8.767 0.278 -9.893 1.00 91.56 111 ILE A C 1
ATOM 914 O O . ILE A 1 111 ? 7.760 -0.011 -10.526 1.00 91.56 111 ILE A O 1
ATOM 918 N N . MET A 1 112 ? 9.909 -0.402 -10.012 1.00 91.25 112 MET A N 1
ATOM 919 C CA . MET A 1 112 ? 10.065 -1.526 -10.935 1.00 91.25 112 MET A CA 1
ATOM 920 C C . MET A 1 112 ? 9.141 -2.684 -10.558 1.00 91.25 112 MET A C 1
ATOM 922 O O . MET A 1 112 ? 8.499 -3.257 -11.431 1.00 91.25 112 MET A O 1
ATOM 926 N N . GLN A 1 113 ? 9.026 -2.995 -9.265 1.00 92.31 113 GLN A N 1
ATOM 927 C CA . GLN A 1 113 ? 8.142 -4.058 -8.796 1.00 92.31 113 GLN A CA 1
ATOM 928 C C . GLN A 1 113 ? 6.681 -3.783 -9.175 1.00 92.31 113 GLN A C 1
ATOM 930 O O . GLN A 1 113 ? 6.006 -4.698 -9.625 1.00 92.31 113 GLN A O 1
ATOM 935 N N . LEU A 1 114 ? 6.200 -2.543 -9.028 1.00 95.25 114 LEU A N 1
ATOM 936 C CA . LEU A 1 114 ? 4.828 -2.193 -9.398 1.00 95.25 114 LEU A CA 1
ATOM 937 C C . LEU A 1 114 ? 4.642 -2.097 -10.920 1.00 95.25 114 LEU A C 1
ATOM 939 O O . LEU A 1 114 ? 3.719 -2.697 -11.461 1.00 95.25 114 LEU A O 1
ATOM 943 N N . ASN A 1 115 ? 5.527 -1.386 -11.624 1.00 94.62 115 ASN A N 1
ATOM 944 C CA . ASN A 1 115 ? 5.398 -1.131 -13.063 1.00 94.62 115 ASN A CA 1
ATOM 945 C C . ASN A 1 115 ? 5.455 -2.395 -13.923 1.00 94.62 115 ASN A C 1
ATOM 947 O O . ASN A 1 115 ? 4.878 -2.403 -15.007 1.00 94.62 115 ASN A O 1
ATOM 951 N N . TYR A 1 116 ? 6.156 -3.426 -13.452 1.00 94.00 116 TYR A N 1
ATOM 952 C CA . TYR A 1 116 ? 6.312 -4.704 -14.146 1.00 94.00 116 TYR A CA 1
ATOM 953 C C . TYR A 1 116 ? 5.627 -5.861 -13.405 1.00 94.00 116 TYR A C 1
ATOM 955 O O . TYR A 1 116 ? 5.975 -7.019 -13.634 1.00 94.00 116 TYR A O 1
ATOM 963 N N . SER A 1 117 ? 4.679 -5.557 -12.513 1.00 95.50 117 SER A N 1
ATOM 964 C CA . SER A 1 117 ? 3.797 -6.576 -11.938 1.00 95.50 117 SER A CA 1
ATOM 965 C C . SER A 1 117 ? 2.744 -7.018 -12.952 1.00 95.50 117 SER A C 1
ATOM 967 O O . SER A 1 117 ? 2.319 -6.234 -13.801 1.00 95.50 117 SER A O 1
ATOM 969 N N . ASP A 1 118 ? 2.313 -8.274 -12.856 1.00 95.81 118 ASP A N 1
ATOM 970 C CA . ASP A 1 118 ? 1.287 -8.852 -13.737 1.00 95.81 118 ASP A CA 1
ATOM 971 C C . ASP A 1 118 ? -0.134 -8.575 -13.204 1.00 95.81 118 ASP A C 1
ATOM 973 O O . ASP A 1 118 ? -0.944 -9.483 -13.015 1.00 95.81 118 ASP A O 1
ATOM 977 N N . ILE A 1 119 ? -0.406 -7.307 -12.876 1.00 97.62 119 ILE A N 1
ATOM 978 C CA . ILE A 1 119 ? -1.718 -6.813 -12.428 1.00 97.62 119 ILE A CA 1
ATOM 979 C C . ILE A 1 119 ? -2.388 -5.982 -13.524 1.00 97.62 119 ILE A C 1
ATOM 981 O O . ILE A 1 119 ? -1.740 -5.487 -14.450 1.00 97.62 119 ILE A O 1
ATOM 985 N N . SER A 1 120 ? -3.699 -5.791 -13.408 1.00 98.06 120 SER A N 1
ATOM 986 C CA . SER A 1 120 ? -4.453 -4.953 -14.342 1.00 98.06 120 SER A CA 1
ATOM 987 C C . SER A 1 120 ? -4.052 -3.467 -14.263 1.00 98.06 120 SER A C 1
ATOM 989 O O . SER A 1 120 ? -3.582 -2.996 -13.221 1.00 98.06 120 SER A O 1
ATOM 991 N N . PRO A 1 121 ? -4.262 -2.676 -15.335 1.00 97.25 121 PRO A N 1
ATOM 992 C CA . PRO A 1 121 ? -4.071 -1.224 -15.297 1.00 97.25 121 PRO A CA 1
ATOM 993 C C . PRO A 1 121 ? -4.873 -0.531 -14.185 1.00 97.25 121 PRO A C 1
ATOM 995 O O . PRO A 1 121 ? -4.402 0.449 -13.603 1.00 97.25 121 PRO A O 1
ATOM 998 N N . GLU A 1 122 ? -6.064 -1.045 -13.875 1.00 98.25 122 GLU A N 1
ATOM 999 C CA . GLU A 1 122 ? -6.934 -0.551 -12.812 1.00 98.25 122 GLU A CA 1
ATOM 1000 C C . GLU A 1 122 ? -6.313 -0.786 -11.429 1.00 98.25 122 GLU A C 1
ATOM 1002 O O . GLU A 1 122 ? -6.200 0.152 -10.638 1.00 98.25 122 GLU A O 1
ATOM 1007 N N . GLU A 1 123 ? -5.841 -2.006 -11.153 1.00 98.56 123 GLU A N 1
ATOM 1008 C CA . GLU A 1 123 ? -5.124 -2.331 -9.913 1.00 98.56 123 GLU A CA 1
ATOM 1009 C C . GLU A 1 123 ? -3.838 -1.515 -9.782 1.00 98.56 123 GLU A C 1
ATOM 1011 O O . GLU A 1 123 ? -3.548 -0.975 -8.713 1.00 98.56 123 GLU A O 1
ATOM 1016 N N . LEU A 1 124 ? -3.091 -1.346 -10.875 1.00 97.69 124 LEU A N 1
ATOM 1017 C CA . LEU A 1 124 ? -1.899 -0.506 -10.882 1.00 97.69 124 LEU A CA 1
ATOM 1018 C C . LEU A 1 124 ? -2.242 0.934 -10.486 1.00 97.69 124 LEU A C 1
ATOM 1020 O O . LEU A 1 124 ? -1.556 1.507 -9.639 1.00 97.69 124 LEU A O 1
ATOM 1024 N N . SER A 1 125 ? -3.303 1.514 -11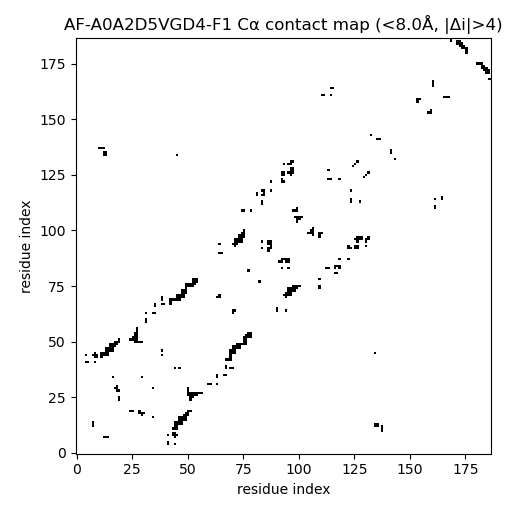.057 1.00 97.00 125 SER A N 1
ATOM 1025 C CA . SER A 1 125 ? -3.752 2.871 -10.720 1.00 97.00 125 SER A CA 1
ATOM 1026 C C . SER A 1 125 ? -4.171 2.995 -9.253 1.00 97.00 125 SER A C 1
ATOM 1028 O O . SER A 1 125 ? -3.863 4.003 -8.611 1.00 97.00 125 SER A O 1
ATOM 1030 N N . LEU A 1 126 ? -4.836 1.970 -8.705 1.00 98.50 126 LEU A N 1
ATOM 1031 C CA . LEU A 1 126 ? -5.193 1.926 -7.286 1.00 98.50 126 LEU A CA 1
ATOM 1032 C C . LEU A 1 126 ? -3.947 2.040 -6.407 1.00 98.50 126 LEU A C 1
ATOM 1034 O O . LEU A 1 126 ? -3.869 2.926 -5.556 1.00 98.50 126 LEU A O 1
ATOM 1038 N N . ILE A 1 127 ? -2.957 1.183 -6.647 1.00 98.12 127 ILE A N 1
ATOM 1039 C CA . ILE A 1 127 ? -1.769 1.076 -5.795 1.00 98.12 127 ILE A CA 1
ATOM 1040 C C . ILE A 1 127 ? -0.847 2.288 -5.957 1.00 98.12 127 ILE A C 1
ATOM 1042 O O . ILE A 1 127 ? -0.323 2.794 -4.962 1.00 98.12 127 ILE A O 1
ATOM 1046 N N . ALA A 1 128 ? -0.648 2.747 -7.196 1.00 95.50 128 ALA A N 1
ATOM 1047 C CA . ALA A 1 128 ? 0.250 3.852 -7.516 1.00 95.50 128 ALA A CA 1
ATOM 1048 C C . ALA A 1 128 ? -0.245 5.199 -6.973 1.00 95.50 128 ALA A C 1
ATOM 1050 O O . ALA A 1 128 ? 0.579 6.058 -6.663 1.00 95.50 128 ALA A O 1
ATOM 1051 N N . ASP A 1 129 ? -1.565 5.397 -6.891 1.00 94.81 129 ASP A N 1
ATOM 1052 C CA . ASP A 1 129 ? -2.128 6.724 -6.646 1.00 94.81 129 ASP A CA 1
ATOM 1053 C C . ASP A 1 129 ? -3.455 6.698 -5.872 1.00 94.81 129 ASP A C 1
ATOM 1055 O O . ASP A 1 129 ? -3.544 7.239 -4.764 1.00 94.81 129 ASP A O 1
ATOM 1059 N N . CYS A 1 130 ? -4.498 6.058 -6.416 1.00 97.25 130 CYS A N 1
ATOM 1060 C CA . CYS A 1 130 ? -5.867 6.269 -5.931 1.00 97.25 130 CYS A CA 1
ATOM 1061 C C . CYS A 1 130 ? -6.056 5.863 -4.462 1.00 97.25 130 CYS A C 1
ATOM 1063 O O . CYS A 1 130 ? -6.762 6.555 -3.730 1.00 97.25 130 CYS A O 1
ATOM 1065 N N . ASN A 1 131 ? -5.398 4.798 -3.998 1.00 98.19 131 ASN A N 1
ATOM 1066 C CA . ASN A 1 131 ? -5.492 4.367 -2.604 1.00 98.19 131 ASN A CA 1
ATOM 1067 C C . ASN A 1 131 ? -4.953 5.432 -1.645 1.00 98.19 131 ASN A C 1
ATOM 1069 O O . ASN A 1 131 ? -5.597 5.729 -0.641 1.00 98.19 131 ASN A O 1
ATOM 1073 N N . MET A 1 132 ? -3.808 6.046 -1.961 1.00 96.75 132 MET A N 1
ATOM 1074 C CA . MET A 1 132 ? -3.247 7.112 -1.130 1.00 96.75 132 MET A CA 1
ATOM 1075 C C . MET A 1 132 ? -4.125 8.366 -1.171 1.00 96.75 132 MET A C 1
ATOM 1077 O O . MET A 1 132 ? -4.374 8.967 -0.130 1.00 96.75 132 MET A O 1
ATOM 1081 N N . ARG A 1 133 ? -4.661 8.737 -2.341 1.00 96.00 133 ARG A N 1
ATOM 1082 C CA . ARG A 1 133 ? -5.595 9.872 -2.448 1.00 96.00 133 ARG A CA 1
ATOM 1083 C C . ARG A 1 133 ? -6.842 9.679 -1.600 1.00 96.00 133 ARG A C 1
ATOM 1085 O O . ARG A 1 133 ? -7.215 10.586 -0.865 1.00 96.00 133 ARG A O 1
ATOM 1092 N N . ASN A 1 134 ? -7.434 8.490 -1.660 1.00 96.38 134 ASN A N 1
ATOM 1093 C CA . ASN A 1 134 ? -8.605 8.140 -0.861 1.00 96.38 134 ASN A CA 1
ATOM 1094 C C . ASN A 1 134 ? -8.294 8.148 0.642 1.00 96.38 134 ASN A C 1
ATOM 1096 O O . ASN A 1 134 ? -9.140 8.523 1.442 1.00 96.38 134 ASN A O 1
ATOM 1100 N N . LEU A 1 135 ? -7.084 7.746 1.045 1.00 96.88 135 LEU A N 1
ATOM 1101 C CA . LEU A 1 135 ? -6.662 7.835 2.444 1.00 96.88 135 LEU A CA 1
ATOM 1102 C C . LEU A 1 135 ? -6.476 9.282 2.895 1.00 96.88 135 LEU A C 1
ATOM 1104 O O . LEU A 1 135 ? -6.784 9.593 4.036 1.00 96.88 135 LEU A O 1
ATOM 1108 N N . LEU A 1 136 ? -5.957 10.151 2.026 1.00 96.19 136 LEU A N 1
ATOM 1109 C CA . LEU A 1 136 ? -5.669 11.551 2.336 1.00 96.19 136 LEU A CA 1
ATOM 1110 C C . LEU A 1 136 ? -6.885 12.475 2.181 1.00 96.19 136 LEU A C 1
ATOM 1112 O O . LEU A 1 136 ? -6.856 13.592 2.684 1.00 96.19 136 LEU A O 1
ATOM 1116 N N . SER A 1 137 ? -7.983 12.019 1.579 1.00 94.75 137 SER A N 1
ATOM 1117 C CA . SER A 1 137 ? -9.194 12.831 1.403 1.00 94.75 137 SER A CA 1
ATOM 1118 C C . SER A 1 137 ? -9.940 13.154 2.705 1.00 94.75 137 SER A C 1
ATOM 1120 O O . SER A 1 137 ? -10.969 13.814 2.656 1.00 94.75 137 SER A O 1
ATOM 1122 N N . TRP A 1 138 ? -9.460 12.692 3.865 1.00 95.06 138 TRP A N 1
ATOM 1123 C CA . TRP A 1 138 ? -9.987 13.085 5.178 1.00 95.06 138 TRP A CA 1
ATOM 1124 C C . TRP A 1 138 ? -9.775 14.578 5.488 1.00 95.06 138 TRP A C 1
ATOM 1126 O O . TRP A 1 138 ? -10.445 15.127 6.358 1.00 95.06 138 TRP A O 1
ATOM 1136 N N . ASN A 1 139 ? -8.819 15.226 4.813 1.00 96.25 139 ASN A N 1
ATOM 1137 C CA . ASN A 1 139 ? -8.468 16.623 5.027 1.00 96.25 139 ASN A CA 1
ATOM 1138 C C . ASN A 1 139 ? -8.613 17.418 3.725 1.00 96.25 139 ASN A C 1
ATOM 1140 O O . ASN A 1 139 ? -7.783 17.296 2.824 1.00 96.25 139 ASN A O 1
ATOM 1144 N N . ASP A 1 140 ? -9.612 18.300 3.679 1.00 94.56 140 ASP A N 1
ATOM 1145 C CA . ASP A 1 140 ? -9.911 19.164 2.526 1.00 94.56 140 ASP A CA 1
ATOM 1146 C C . ASP A 1 140 ? -8.783 20.154 2.180 1.00 94.56 140 ASP A C 1
ATOM 1148 O O . ASP A 1 140 ? -8.782 20.741 1.102 1.00 94.56 140 ASP A O 1
ATOM 1152 N N . ASN A 1 141 ? -7.804 20.341 3.074 1.00 95.88 141 ASN A N 1
ATOM 1153 C CA . ASN A 1 141 ? -6.642 21.201 2.832 1.00 95.88 141 ASN A CA 1
ATOM 1154 C C . ASN A 1 141 ? -5.487 20.479 2.112 1.00 95.88 141 ASN A C 1
ATOM 1156 O O . ASN A 1 141 ? -4.431 21.078 1.910 1.00 95.88 141 ASN A O 1
ATOM 1160 N N . ILE A 1 142 ? -5.626 19.190 1.781 1.00 94.12 142 ILE A N 1
ATOM 1161 C CA . ILE A 1 142 ? -4.595 18.453 1.045 1.00 94.12 142 ILE A CA 1
ATOM 1162 C C . ILE A 1 142 ? -4.731 18.727 -0.451 1.00 94.12 142 ILE A C 1
ATOM 1164 O O . ILE A 1 142 ? -5.704 18.344 -1.096 1.00 94.12 142 ILE A O 1
ATOM 1168 N N . GLU A 1 143 ? -3.697 19.341 -1.017 1.00 91.88 143 GLU A N 1
ATOM 1169 C CA . GLU A 1 143 ? -3.576 19.557 -2.454 1.00 91.88 143 GLU A CA 1
ATOM 1170 C C . GLU A 1 143 ? -2.755 18.441 -3.102 1.00 91.88 143 GLU A C 1
ATOM 1172 O O . GLU A 1 143 ? -1.637 18.128 -2.685 1.00 91.88 143 GLU A O 1
ATOM 1177 N N . PHE A 1 144 ? -3.286 17.852 -4.172 1.00 90.69 144 PHE A N 1
ATOM 1178 C CA . PHE A 1 144 ? -2.572 16.835 -4.930 1.00 90.69 144 PHE A CA 1
ATOM 1179 C C . PHE A 1 144 ? -1.920 17.420 -6.183 1.00 90.69 144 PHE A C 1
ATOM 1181 O O . PHE A 1 144 ? -2.598 17.920 -7.076 1.00 90.69 144 PHE A O 1
ATOM 1188 N N . VAL A 1 145 ? -0.606 17.244 -6.302 1.00 88.81 145 VAL A N 1
ATOM 1189 C CA . VAL A 1 145 ? 0.218 17.857 -7.361 1.00 88.81 145 VAL A CA 1
ATOM 1190 C C . VAL A 1 145 ? 0.574 16.914 -8.517 1.00 88.81 145 VAL A C 1
ATOM 1192 O O . VAL A 1 145 ? 1.378 17.262 -9.372 1.00 88.81 145 VAL A O 1
ATOM 1195 N N . GLY A 1 146 ? -0.005 15.709 -8.581 1.00 77.31 146 GLY A N 1
ATOM 1196 C CA . GLY A 1 146 ? 0.402 14.650 -9.527 1.00 77.31 146 GLY A CA 1
ATOM 1197 C C . GLY A 1 146 ? 0.368 15.006 -11.026 1.00 77.31 146 GLY A C 1
ATOM 1198 O O . GLY A 1 146 ? 0.952 14.280 -11.820 1.00 77.31 146 GLY A O 1
ATOM 1199 N N . GLY A 1 147 ? -0.267 16.116 -11.420 1.00 77.00 147 GLY A N 1
ATOM 1200 C CA . GLY A 1 147 ? -0.260 16.639 -12.796 1.00 77.00 147 GLY A CA 1
ATOM 1201 C C . GLY A 1 147 ? 0.572 17.911 -13.009 1.00 77.00 147 GLY A C 1
ATOM 1202 O O . GLY A 1 147 ? 0.685 18.369 -14.140 1.00 77.00 147 GLY A O 1
ATOM 1203 N N . SER A 1 148 ? 1.138 18.494 -11.951 1.00 82.69 148 SER A N 1
ATOM 1204 C CA . SER A 1 148 ? 1.920 19.739 -12.000 1.00 82.69 148 SER A CA 1
ATOM 1205 C C . SER A 1 148 ? 3.415 19.523 -11.755 1.00 82.69 148 SER A C 1
ATOM 1207 O O . SER A 1 148 ? 4.165 20.492 -11.654 1.00 82.69 148 SER A O 1
ATOM 1209 N N . VAL A 1 149 ? 3.856 18.269 -11.612 1.00 85.88 149 VAL A N 1
ATOM 1210 C CA . VAL A 1 149 ? 5.269 17.930 -11.415 1.00 85.88 149 VAL A CA 1
ATOM 1211 C C . VAL A 1 149 ? 5.926 17.655 -12.762 1.00 85.88 149 VAL A C 1
ATOM 1213 O O . VAL A 1 149 ? 5.619 16.667 -13.427 1.00 85.88 149 VAL A O 1
ATOM 1216 N N . GLU A 1 150 ? 6.889 18.493 -13.131 1.00 88.50 150 GLU A N 1
ATOM 1217 C CA . GLU A 1 150 ? 7.813 18.199 -14.224 1.00 88.50 150 GLU A CA 1
ATOM 1218 C C . GLU A 1 150 ? 8.946 17.308 -13.707 1.00 88.50 150 GLU A C 1
ATOM 1220 O O . GLU A 1 150 ? 9.753 17.708 -12.864 1.00 88.50 150 GLU A O 1
ATOM 1225 N N . LEU A 1 151 ? 9.003 16.071 -14.199 1.00 86.00 151 LEU A N 1
ATOM 1226 C CA . LEU A 1 151 ? 10.107 15.165 -13.898 1.00 86.00 151 LEU A CA 1
ATOM 1227 C C . LEU A 1 151 ? 11.310 15.481 -14.798 1.00 86.00 151 LEU A C 1
ATOM 1229 O O . LEU A 1 151 ? 11.126 15.748 -15.988 1.00 86.00 151 LEU A O 1
ATOM 1233 N N . PRO A 1 152 ? 12.548 15.384 -14.282 1.00 89.94 152 PRO A N 1
ATOM 1234 C CA . PRO A 1 152 ? 13.732 15.567 -15.107 1.00 89.94 152 PRO A CA 1
ATOM 1235 C C . PRO A 1 152 ? 13.785 14.527 -16.231 1.00 89.94 152 PRO A C 1
ATOM 1237 O O . PRO A 1 152 ? 13.255 13.413 -16.116 1.00 89.94 152 PRO A O 1
ATOM 1240 N N . THR A 1 153 ? 14.469 14.877 -17.320 1.00 91.50 153 THR A N 1
ATOM 1241 C CA . THR A 1 153 ? 14.759 13.934 -18.403 1.00 91.50 153 THR A CA 1
ATOM 1242 C C . THR A 1 153 ? 15.461 12.698 -17.831 1.00 91.50 153 THR A C 1
ATOM 1244 O O . THR A 1 153 ? 16.395 12.852 -17.036 1.00 91.50 153 THR A O 1
ATOM 1247 N N . PRO A 1 154 ? 15.049 11.471 -18.204 1.00 91.25 154 PRO A N 1
ATOM 1248 C CA . PRO A 1 154 ? 15.718 10.271 -17.735 1.00 91.25 154 PRO A CA 1
ATOM 1249 C C . PRO A 1 154 ? 17.170 10.299 -18.189 1.00 91.25 154 PRO A C 1
ATOM 1251 O O . PRO A 1 154 ? 17.471 10.622 -19.335 1.00 91.25 154 PRO A O 1
ATOM 1254 N N . THR A 1 155 ? 18.077 9.956 -17.286 1.00 92.50 155 THR A N 1
ATOM 1255 C CA . THR A 1 155 ? 19.517 10.003 -17.563 1.00 92.50 155 THR A CA 1
ATOM 1256 C C . THR A 1 155 ? 19.999 8.866 -18.458 1.00 92.50 155 THR A C 1
ATOM 1258 O O . THR A 1 155 ? 21.108 8.936 -18.974 1.00 92.50 155 THR A O 1
ATOM 1261 N N . ASP A 1 156 ? 19.209 7.800 -18.590 1.00 91.88 156 ASP A N 1
ATOM 1262 C CA . ASP A 1 156 ? 19.564 6.586 -19.319 1.00 91.88 156 ASP A CA 1
ATOM 1263 C C . ASP A 1 156 ? 18.308 5.853 -19.843 1.00 91.88 156 ASP A C 1
ATOM 1265 O O . ASP A 1 156 ? 17.191 6.124 -19.374 1.00 91.88 156 ASP A O 1
ATOM 1269 N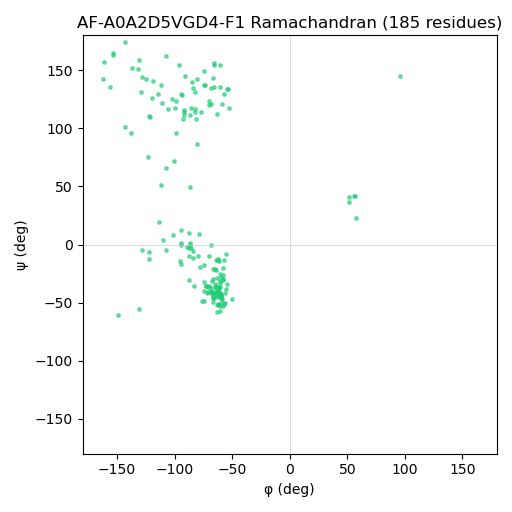 N . PRO A 1 157 ? 18.472 4.924 -20.808 1.00 91.25 157 PRO A N 1
ATOM 1270 C CA . PRO A 1 157 ? 17.358 4.192 -21.409 1.00 91.25 157 PRO A CA 1
ATOM 1271 C C . PRO A 1 157 ? 16.546 3.344 -20.424 1.00 91.25 157 PRO A C 1
ATOM 1273 O O . PRO A 1 157 ? 15.338 3.215 -20.609 1.00 91.25 157 PRO A O 1
ATOM 1276 N N . LEU A 1 158 ? 17.155 2.806 -19.360 1.00 89.50 158 LEU A N 1
ATOM 1277 C CA . LEU A 1 158 ? 16.449 1.964 -18.389 1.00 89.50 158 LEU A CA 1
ATOM 1278 C C . LEU A 1 158 ? 15.543 2.801 -17.487 1.00 89.50 158 LEU A C 1
ATOM 1280 O O . LEU A 1 158 ? 14.409 2.408 -17.222 1.00 89.50 158 LEU A O 1
ATOM 1284 N N . ARG A 1 159 ? 15.989 3.989 -17.060 1.00 89.12 159 ARG A N 1
ATOM 1285 C CA . ARG A 1 159 ? 15.125 4.942 -16.341 1.00 89.12 159 ARG A CA 1
ATOM 1286 C C . ARG A 1 159 ? 13.983 5.439 -17.215 1.00 89.12 159 ARG A C 1
ATOM 1288 O O . ARG A 1 159 ? 12.869 5.584 -16.718 1.00 89.12 159 ARG A O 1
ATOM 1295 N N . HIS A 1 160 ? 14.245 5.676 -18.500 1.00 91.75 160 HIS A N 1
ATOM 1296 C CA . HIS A 1 160 ? 13.194 5.999 -19.460 1.00 91.75 160 HIS A CA 1
ATOM 1297 C C . HIS A 1 160 ? 12.187 4.847 -19.569 1.00 91.75 160 HIS A C 1
ATOM 1299 O O . HIS A 1 160 ? 10.995 5.061 -19.378 1.00 91.75 160 HIS A O 1
ATOM 1305 N N . ALA A 1 161 ? 12.657 3.616 -19.779 1.00 92.31 161 ALA A N 1
ATOM 1306 C CA . ALA A 1 161 ? 11.798 2.443 -19.880 1.00 92.31 161 ALA A CA 1
ATOM 1307 C C . ALA A 1 161 ? 10.975 2.202 -18.609 1.00 92.31 161 ALA A C 1
ATOM 1309 O O . ALA A 1 161 ? 9.772 1.987 -18.698 1.00 92.31 161 ALA A O 1
ATOM 1310 N N . ALA A 1 162 ? 11.585 2.311 -17.426 1.00 89.00 162 ALA A N 1
ATOM 1311 C CA . ALA A 1 162 ? 10.883 2.208 -16.152 1.00 89.00 162 ALA A CA 1
ATOM 1312 C C . ALA A 1 162 ? 9.786 3.269 -16.010 1.00 89.00 162 ALA A C 1
ATOM 1314 O O . ALA A 1 162 ? 8.681 2.932 -15.595 1.00 89.00 162 ALA A O 1
ATOM 1315 N N . ARG A 1 163 ? 10.067 4.527 -16.372 1.00 88.44 163 ARG A N 1
ATOM 1316 C CA . ARG A 1 163 ? 9.099 5.629 -16.281 1.00 88.44 163 ARG A CA 1
ATOM 1317 C C . ARG A 1 163 ? 7.924 5.452 -17.240 1.00 88.44 163 ARG A C 1
ATOM 1319 O O . ARG A 1 163 ? 6.782 5.623 -16.835 1.00 88.44 163 ARG A O 1
ATOM 1326 N N . GLU A 1 164 ? 8.210 5.077 -18.481 1.00 90.88 164 GLU A N 1
ATOM 1327 C CA . GLU A 1 164 ? 7.205 4.902 -19.536 1.00 90.88 164 GLU A CA 1
ATOM 1328 C C . GLU A 1 164 ? 6.575 3.491 -19.539 1.00 90.88 164 GLU A C 1
ATOM 1330 O O . GLU A 1 164 ? 5.740 3.186 -20.389 1.00 90.88 164 GLU A O 1
ATOM 1335 N N . ARG A 1 165 ? 6.972 2.617 -18.599 1.00 92.38 165 ARG A N 1
ATOM 1336 C CA . ARG A 1 165 ? 6.573 1.196 -18.511 1.00 92.38 165 ARG A CA 1
ATOM 1337 C C . ARG A 1 165 ? 6.791 0.427 -19.822 1.00 92.38 165 ARG A C 1
ATOM 1339 O O . ARG A 1 165 ? 5.958 -0.373 -20.245 1.00 92.38 165 ARG A O 1
ATOM 1346 N N . ILE A 1 166 ? 7.917 0.681 -20.485 1.00 94.25 166 ILE A N 1
ATOM 1347 C CA . ILE A 1 166 ? 8.301 0.003 -21.730 1.00 94.25 166 ILE A CA 1
ATOM 1348 C C . ILE A 1 166 ? 8.765 -1.416 -21.408 1.00 94.25 166 ILE A C 1
ATOM 1350 O O . ILE A 1 166 ? 9.525 -1.629 -20.471 1.00 94.25 166 ILE A O 1
ATOM 1354 N N . SER A 1 167 ? 8.350 -2.395 -22.214 1.00 92.12 167 SER A N 1
ATOM 1355 C CA . SER A 1 167 ? 8.787 -3.783 -22.042 1.00 92.12 167 SER A CA 1
ATOM 1356 C C . SER A 1 167 ? 10.312 -3.916 -22.101 1.00 92.12 167 SER A C 1
ATOM 1358 O O . SER A 1 167 ? 10.939 -3.494 -23.069 1.00 92.12 167 SER A O 1
ATOM 1360 N N . LEU A 1 168 ? 10.886 -4.587 -21.100 1.00 91.00 168 LEU A N 1
ATOM 1361 C CA . LEU A 1 168 ? 12.317 -4.900 -21.023 1.00 91.00 168 LEU A CA 1
ATOM 1362 C C . LEU A 1 168 ? 12.655 -6.290 -21.584 1.00 91.00 168 LEU A C 1
ATOM 1364 O O . LEU A 1 168 ? 13.755 -6.782 -21.379 1.00 91.00 168 LEU A O 1
ATOM 1368 N N . ARG A 1 169 ? 11.725 -6.947 -22.293 1.00 90.62 169 ARG A N 1
ATOM 1369 C CA . ARG A 1 169 ? 11.909 -8.320 -22.810 1.00 90.62 169 ARG A CA 1
ATOM 1370 C C . ARG A 1 169 ? 13.124 -8.470 -23.734 1.00 90.62 169 ARG A C 1
ATOM 1372 O O . ARG A 1 169 ? 13.689 -9.551 -23.833 1.00 90.62 169 ARG A O 1
ATOM 1379 N N . ASN A 1 170 ? 13.488 -7.400 -24.435 1.00 90.50 170 ASN A N 1
ATOM 1380 C CA . ASN A 1 170 ? 14.616 -7.397 -25.366 1.00 90.50 170 ASN A CA 1
ATOM 1381 C C . ASN A 1 170 ? 15.919 -6.892 -24.724 1.00 90.50 170 ASN A C 1
ATOM 1383 O O . ASN A 1 170 ? 16.935 -6.826 -25.410 1.00 90.50 170 ASN A O 1
ATOM 1387 N N . GLU A 1 171 ? 15.888 -6.514 -23.444 1.00 90.19 171 GLU A N 1
ATOM 1388 C CA . GLU A 1 171 ? 17.072 -6.087 -22.703 1.00 90.19 171 GLU A CA 1
ATOM 1389 C C . GLU A 1 171 ? 17.808 -7.306 -22.138 1.00 90.19 171 GLU A C 1
ATOM 1391 O O . GLU A 1 171 ? 17.196 -8.252 -21.641 1.00 90.19 171 GLU A O 1
ATOM 1396 N N . GLU A 1 172 ? 19.139 -7.283 -22.182 1.00 88.62 172 GLU A N 1
ATOM 1397 C CA . GLU A 1 172 ? 19.964 -8.328 -21.578 1.00 88.62 172 GLU A CA 1
ATOM 1398 C C . GLU A 1 172 ? 20.484 -7.874 -20.211 1.00 88.62 172 GLU A C 1
ATOM 1400 O O . GLU A 1 172 ? 21.257 -6.921 -20.102 1.00 88.62 172 GLU A O 1
ATOM 1405 N N . PHE A 1 173 ? 20.092 -8.594 -19.159 1.00 84.12 173 PHE A N 1
ATOM 1406 C CA . PHE A 1 173 ? 20.578 -8.366 -17.801 1.00 84.12 173 PHE A CA 1
ATOM 1407 C C . PHE A 1 173 ? 21.623 -9.416 -17.434 1.00 84.12 173 PHE A C 1
ATOM 1409 O O . PHE A 1 173 ? 21.358 -10.614 -17.486 1.00 84.12 173 PHE A O 1
ATOM 1416 N N . TYR A 1 174 ? 22.805 -8.962 -17.026 1.00 82.12 174 TYR A N 1
ATOM 1417 C CA . TYR A 1 174 ? 23.85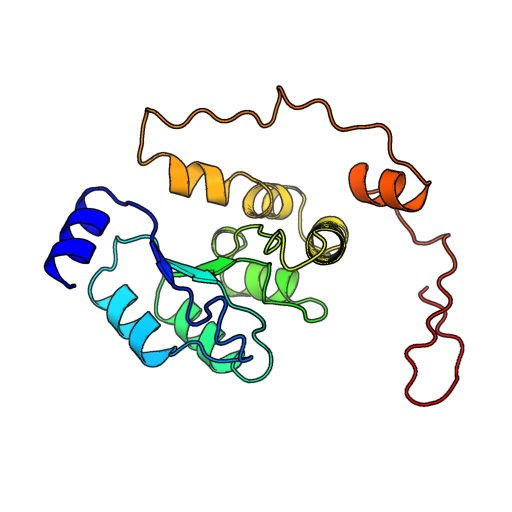9 -9.822 -16.498 1.00 82.12 174 TYR A CA 1
ATOM 1418 C C . TYR A 1 174 ? 23.814 -9.749 -14.974 1.00 82.12 174 TYR A C 1
ATOM 1420 O O . TYR A 1 174 ? 24.338 -8.809 -14.376 1.00 82.12 174 TYR A O 1
ATOM 1428 N N . ASP A 1 175 ? 23.144 -10.715 -14.346 1.00 76.00 175 ASP A N 1
ATOM 1429 C CA . ASP A 1 175 ? 23.083 -10.792 -12.889 1.00 76.00 175 ASP A CA 1
ATOM 1430 C C . ASP A 1 175 ? 24.292 -11.549 -12.320 1.00 76.00 175 ASP A C 1
ATOM 1432 O O . ASP A 1 175 ? 24.489 -12.737 -12.579 1.00 76.00 175 ASP A O 1
ATOM 1436 N N . CYS A 1 176 ? 25.097 -10.856 -11.516 1.00 70.62 176 CYS A N 1
ATOM 1437 C CA . CYS A 1 176 ? 26.232 -11.431 -10.794 1.00 70.62 176 CYS A CA 1
ATOM 1438 C C . CYS A 1 176 ? 25.839 -11.969 -9.405 1.00 70.62 176 CYS A C 1
ATOM 1440 O O . CYS A 1 176 ? 26.699 -12.476 -8.687 1.00 70.62 176 CYS A O 1
ATOM 1442 N N . HIS A 1 177 ? 24.573 -11.830 -8.991 1.00 60.44 177 HIS A N 1
ATOM 1443 C CA . HIS A 1 177 ? 24.074 -12.180 -7.657 1.00 60.44 177 HIS A CA 1
ATOM 1444 C C . HIS A 1 177 ? 23.834 -13.687 -7.455 1.00 60.44 177 HIS A C 1
ATOM 1446 O O . HIS A 1 177 ? 23.328 -14.124 -6.418 1.00 60.44 177 HIS A O 1
ATOM 1452 N N . GLY A 1 178 ? 24.260 -14.520 -8.406 1.00 46.62 178 GLY A N 1
ATOM 1453 C CA . GLY A 1 178 ? 24.387 -15.952 -8.189 1.00 46.62 178 GLY A CA 1
ATOM 1454 C C . GLY A 1 178 ? 25.430 -16.234 -7.106 1.00 46.62 178 GLY A C 1
ATOM 1455 O O . GLY A 1 178 ? 26.628 -16.077 -7.328 1.00 46.62 178 GLY A O 1
ATOM 1456 N N . HIS A 1 179 ? 24.996 -16.742 -5.947 1.00 56.59 179 HIS A N 1
ATOM 1457 C CA . HIS A 1 179 ? 25.885 -17.331 -4.931 1.00 56.59 179 HIS A CA 1
ATOM 1458 C C . HIS A 1 179 ? 26.767 -18.478 -5.485 1.00 56.59 179 HIS A C 1
ATOM 1460 O O . HIS A 1 179 ? 27.694 -18.929 -4.816 1.00 56.59 179 HIS A O 1
ATOM 1466 N N . MET A 1 180 ? 26.519 -18.912 -6.725 1.00 46.34 180 MET A N 1
ATOM 1467 C CA . MET A 1 180 ? 27.476 -19.570 -7.609 1.00 46.34 180 MET A CA 1
ATOM 1468 C C . MET A 1 180 ? 27.445 -18.849 -8.963 1.00 46.34 180 MET A C 1
ATOM 1470 O O . MET A 1 180 ? 26.365 -18.605 -9.498 1.00 46.34 180 MET A O 1
ATOM 1474 N N . ALA A 1 181 ? 28.616 -18.496 -9.497 1.00 37.81 181 ALA A N 1
ATOM 1475 C CA . ALA A 1 181 ? 28.761 -17.770 -10.756 1.00 37.81 181 ALA A CA 1
ATOM 1476 C C . ALA A 1 181 ? 27.994 -18.454 -11.905 1.00 37.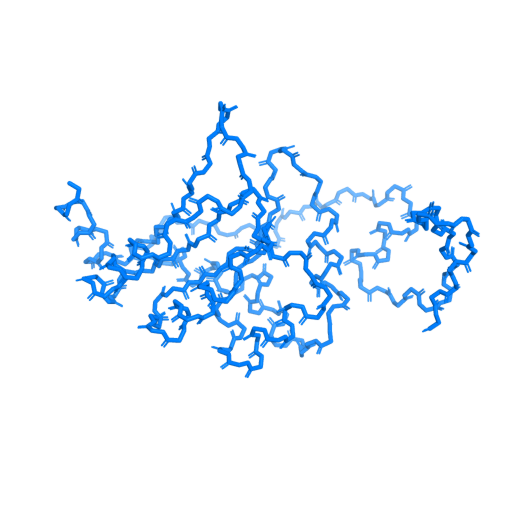81 181 ALA A C 1
ATOM 1478 O O . ALA A 1 181 ? 28.304 -19.583 -12.285 1.00 37.81 181 ALA A O 1
ATOM 1479 N N . GLY A 1 182 ? 27.012 -17.757 -12.472 1.00 49.50 182 GLY A N 1
ATOM 1480 C CA . GLY A 1 182 ? 26.257 -18.190 -13.642 1.00 49.50 182 GLY A CA 1
ATOM 1481 C C . GLY A 1 182 ? 25.542 -17.002 -14.277 1.00 49.50 182 GLY A C 1
ATOM 1482 O O . GLY A 1 182 ? 25.087 -16.110 -13.569 1.00 49.50 182 GLY A O 1
ATOM 1483 N N . VAL A 1 183 ? 25.477 -16.974 -15.609 1.00 45.19 183 VAL A N 1
ATOM 1484 C CA . VAL A 1 183 ? 24.749 -15.945 -16.365 1.00 45.19 183 VAL A CA 1
ATOM 1485 C C . VAL A 1 183 ? 23.259 -16.269 -16.297 1.00 45.19 183 VAL A C 1
ATOM 1487 O O . VAL A 1 183 ? 22.827 -17.290 -16.833 1.00 45.19 183 VAL A O 1
ATOM 1490 N N . LEU A 1 184 ? 22.474 -15.415 -15.640 1.00 42.94 184 LEU A N 1
ATOM 1491 C CA . LEU A 1 184 ? 21.018 -15.517 -15.650 1.00 42.94 184 LEU A CA 1
ATOM 1492 C C . LEU A 1 184 ? 20.483 -14.775 -16.880 1.00 42.94 184 LEU A C 1
ATOM 1494 O O . LEU A 1 184 ? 20.577 -13.555 -16.950 1.00 42.94 184 LEU A O 1
ATOM 1498 N N . ARG A 1 185 ? 19.933 -15.497 -17.861 1.00 40.53 185 ARG A N 1
ATOM 1499 C CA . ARG A 1 185 ? 19.207 -14.880 -18.980 1.00 40.53 185 ARG A CA 1
ATOM 1500 C C . ARG A 1 185 ? 17.729 -14.831 -18.603 1.00 40.53 185 ARG A C 1
ATOM 1502 O O . ARG A 1 185 ? 17.090 -15.877 -18.526 1.00 40.53 185 ARG A O 1
ATOM 1509 N N . ILE A 1 186 ? 17.212 -13.641 -18.308 1.00 48.31 186 ILE A N 1
ATOM 1510 C CA . ILE A 1 186 ? 15.782 -13.434 -18.052 1.00 48.31 186 ILE A CA 1
ATOM 1511 C C . ILE A 1 186 ? 15.104 -13.334 -19.425 1.00 48.31 186 ILE A C 1
ATOM 1513 O O . ILE A 1 186 ? 15.349 -12.375 -20.149 1.00 48.31 186 ILE A O 1
ATOM 1517 N N . THR A 1 187 ? 14.340 -14.360 -19.810 1.00 36.50 187 THR A N 1
ATOM 1518 C CA . THR A 1 187 ? 13.546 -14.416 -21.056 1.00 36.50 187 THR A CA 1
ATOM 1519 C C . THR A 1 187 ? 12.073 -14.182 -20.787 1.00 36.50 187 THR A C 1
ATOM 1521 O O . THR A 1 187 ? 11.597 -14.782 -19.796 1.00 36.50 187 THR A O 1
#

Secondary structure (DSSP, 8-state):
-HHHHHHHHHTT--EEE---BTTB--SS---HHHHHHHHHHSTTS-EEE--S--SS-HHHHHHHHHH-TTEEEEGGG--STTHHHHHHHHH-GGGEE----TTTS-THHHHHHHHTSS--HHHHHIIIIIHHHHHHTT-TTPPP-TTT--PPPPSSHHHHHHHHT---TTPPP-----SS-------

Solvent-accessible surface area (backbone atoms only — not comparable to full-atom values): 10988 Å² total; per-residue (Å²): 110,64,75,56,53,52,57,30,27,79,54,35,44,61,42,77,50,57,70,46,49,99,91,43,76,56,62,52,58,70,59,51,70,57,51,44,51,49,38,67,75,38,62,70,24,36,34,32,44,43,52,65,32,51,72,84,46,49,67,53,52,50,55,36,48,74,74,22,88,38,44,29,39,35,45,46,18,57,84,52,90,66,40,67,48,50,45,28,73,76,71,35,34,78,34,33,30,66,42,37,57,70,86,88,37,71,48,62,61,47,49,48,54,59,63,71,44,92,59,53,73,67,45,47,46,27,22,72,42,51,36,53,52,64,46,50,63,59,41,90,84,66,82,84,56,89,88,77,67,85,74,77,81,61,93,45,72,67,55,41,27,60,74,72,58,50,85,60,76,88,52,86,58,82,47,79,81,40,99,59,92,52,83,48,78,73,124

Mean predicted aligned error: 5.68 Å

Foldseek 3Di:
DVVVLVVCLVLLQEDEDEQDDPVGQDEPSDPLVVLLVSQVVRLSHQYEYDHNAHDPCVVSVVVSVVSHVSAAYELLHQDDPLRCVVCCVPRRLLRAAYDNPPPVGDSLRSLQCLLPHPDDPVSSCNHDPVSVVVNPVSDPPDDDCVPVDDDDDDPDPVSVCSVVSPDCLVPADQDCPPPDGDGDGDD

Radius of gyration: 18.18 Å; Cα contacts (8 Å, |Δi|>4): 244; chains: 1; bounding box: 42×41×49 Å